Protein 3FGY (pdb70)

Structure (mmCIF, N/CA/C/O backbone):
data_3FGY
#
_entry.id   3FGY
#
_cell.length_a   45.950
_cell.length_b   66.080
_cell.length_c   91.000
_cell.angle_alpha   90.000
_cell.angle_beta   90.000
_cell.angle_gamma   90.000
#
_symmetry.space_group_name_H-M   'P 21 21 21'
#
loop_
_entity.id
_entity.type
_entity.pdbx_description
1 polymer 'uncharacterized NTF2-like protein'
2 non-polymer 'UNKNOWN LIGAND'
3 non-polymer DI(HYDROXYETHYL)ETHER
4 water water
#
loop_
_atom_site.group_PDB
_atom_site.id
_atom_site.type_symbol
_atom_site.label_atom_id
_atom_site.label_alt_id
_atom_site.label_comp_id
_atom_site.label_asym_id
_atom_site.label_entity_id
_atom_site.label_seq_id
_atom_site.pdbx_PDB_ins_code
_atom_site.Cartn_x
_atom_site.Cartn_y
_atom_site.Cartn_z
_atom_site.occupancy
_atom_site.B_iso_or_equiv
_atom_site.auth_seq_id
_atom_site.auth_comp_id
_atom_site.auth_asym_id
_atom_site.auth_atom_id
_atom_site.pdbx_PDB_model_num
ATOM 1 N N . GLY A 1 1 ? 24.107 61.746 35.606 1.00 26.89 0 GLY A N 1
ATOM 2 C CA . GLY A 1 1 ? 25.054 60.658 35.273 1.00 24.46 0 GLY A CA 1
ATOM 3 C C . GLY A 1 1 ? 26.269 60.718 36.179 1.00 23.49 0 GLY A C 1
ATOM 4 O O . GLY A 1 1 ? 26.453 61.669 36.915 1.00 23.65 0 GLY A O 1
ATOM 18 N N . SER A 1 3 ? 30.450 60.796 36.427 1.00 20.95 2 SER A N 1
ATOM 19 C CA . SER A 1 3 ? 31.589 61.193 35.607 1.00 21.16 2 SER A CA 1
ATOM 20 C C . SER A 1 3 ? 32.291 59.977 35.007 1.00 21.59 2 SER A C 1
ATOM 21 O O . SER A 1 3 ? 32.505 58.991 35.710 1.00 22.95 2 SER A O 1
ATOM 24 N N . THR A 1 4 ? 32.669 60.066 33.726 1.00 18.55 3 THR A N 1
ATOM 25 C CA . THR A 1 4 ? 33.355 58.972 32.994 1.00 19.81 3 THR A CA 1
ATOM 26 C C . THR A 1 4 ? 34.873 59.170 32.787 1.00 19.90 3 THR A C 1
ATOM 27 O O . THR A 1 4 ? 35.547 58.324 32.176 1.00 18.75 3 THR A O 1
ATOM 31 N N . GLN A 1 5 ? 35.394 60.293 33.269 1.00 21.45 4 GLN A N 1
ATOM 32 C CA . GLN A 1 5 ? 36.777 60.696 33.008 1.00 23.29 4 GLN A CA 1
ATOM 33 C C . GLN A 1 5 ? 37.735 59.611 33.470 1.00 21.79 4 GLN A C 1
ATOM 34 O O . GLN A 1 5 ? 38.695 59.264 32.768 1.00 22.16 4 GLN A O 1
ATOM 40 N N . GLU A 1 6 ? 37.431 59.070 34.646 1.00 20.75 5 GLU A N 1
ATOM 41 C CA . GLU A 1 6 ? 38.271 58.079 35.295 1.00 22.80 5 GLU A CA 1
ATOM 42 C C . GLU A 1 6 ? 38.221 56.781 34.511 1.00 20.96 5 GLU A C 1
ATOM 43 O O . GLU A 1 6 ? 39.263 56.166 34.265 1.00 20.93 5 GLU A O 1
ATOM 49 N N . ASN A 1 7 ? 37.023 56.373 34.099 1.00 18.89 6 ASN A N 1
ATOM 50 C CA . ASN A 1 7 ? 36.895 55.139 33.305 1.00 17.40 6 ASN A CA 1
ATOM 51 C C . ASN A 1 7 ? 37.625 55.221 31.975 1.00 17.60 6 ASN A C 1
ATOM 52 O O . ASN A 1 7 ? 38.263 54.257 31.548 1.00 17.46 6 ASN A O 1
ATOM 57 N N . VAL A 1 8 ? 37.545 56.379 31.324 1.00 18.78 7 VAL A N 1
ATOM 58 C CA . VAL A 1 8 ? 38.232 56.562 30.045 1.00 19.23 7 VAL A CA 1
ATOM 59 C C . VAL A 1 8 ? 39.759 56.480 30.255 1.00 19.15 7 VAL A C 1
ATOM 60 O O . VAL A 1 8 ? 40.465 55.872 29.442 1.00 20.22 7 VAL A O 1
ATOM 64 N N . GLN A 1 9 ? 40.262 57.067 31.336 1.00 16.74 8 GLN A N 1
ATOM 65 C CA . GLN A 1 9 ? 41.690 56.987 31.605 1.00 19.49 8 GLN A CA 1
ATOM 66 C C . GLN A 1 9 ? 42.137 55.543 31.872 1.00 18.62 8 GLN A C 1
ATOM 67 O O . GLN A 1 9 ? 43.194 55.138 31.408 1.00 20.12 8 GLN A O 1
ATOM 73 N N . ILE A 1 10 ? 41.323 54.776 32.594 1.00 18.99 9 ILE A N 1
ATOM 74 C CA . ILE A 1 10 ? 41.595 53.335 32.819 1.00 21.53 9 ILE A CA 1
ATOM 75 C C . ILE A 1 10 ? 41.659 52.557 31.517 1.00 23.12 9 ILE A C 1
ATOM 76 O O . ILE A 1 10 ? 42.544 51.727 31.316 1.00 23.57 9 ILE A O 1
ATOM 81 N N . VAL A 1 11 ? 40.713 52.825 30.620 1.00 21.26 10 VAL A N 1
ATOM 82 C CA . VAL A 1 11 ? 40.716 52.162 29.334 1.00 21.44 10 VAL A CA 1
ATOM 83 C C . VAL A 1 11 ? 41.957 52.581 28.538 1.00 25.66 10 VAL A C 1
ATOM 84 O O . VAL A 1 11 ? 42.632 51.739 27.953 1.00 27.80 10 VAL A O 1
ATOM 88 N N . LYS A 1 12 ? 42.277 53.874 28.540 1.00 27.65 11 LYS A N 1
ATOM 89 C CA . LYS A 1 12 ? 43.532 54.351 27.942 1.00 29.96 11 LYS A CA 1
ATOM 90 C C . LYS A 1 12 ? 44.780 53.691 28.588 1.00 31.30 11 LYS A C 1
ATOM 91 O O . LYS A 1 12 ? 45.714 53.322 27.875 1.00 36.07 11 LYS A O 1
ATOM 97 N N . ASP A 1 13 ? 44.776 53.522 29.910 1.00 31.18 12 ASP A N 1
ATOM 98 C CA . ASP A 1 13 ? 45.854 52.804 30.637 1.00 32.09 12 ASP A CA 1
ATOM 99 C C . ASP A 1 13 ? 45.928 51.321 30.238 1.00 35.95 12 ASP A C 1
ATOM 100 O O . ASP A 1 13 ? 46.998 50.705 30.302 1.00 37.09 12 ASP A O 1
ATOM 105 N N . PHE A 1 14 ? 44.778 50.760 29.849 1.00 36.93 13 PHE A N 1
ATOM 106 C CA . PHE A 1 14 ? 44.649 49.342 29.492 1.00 37.25 13 PHE A CA 1
ATOM 107 C C . PHE A 1 14 ? 45.443 49.062 28.220 1.00 39.87 13 PHE A C 1
ATOM 108 O O . PHE A 1 14 ? 46.326 48.192 28.209 1.00 39.83 13 PHE A O 1
ATOM 116 N N . PHE A 1 15 ? 45.155 49.832 27.175 1.00 41.62 14 PHE A N 1
ATOM 117 C CA . PHE A 1 15 ? 45.974 49.846 25.961 1.00 44.49 14 PHE A CA 1
ATOM 118 C C . PHE A 1 15 ? 47.402 50.386 26.180 1.00 46.01 14 PHE A C 1
ATOM 119 O O . PHE A 1 15 ? 48.325 50.032 25.443 1.00 45.49 14 PHE A O 1
ATOM 127 N N . ALA A 1 16 ? 47.582 51.260 27.167 1.00 47.81 15 ALA A N 1
ATOM 128 C CA . ALA A 1 16 ? 48.914 51.802 27.457 1.00 48.71 15 ALA A CA 1
ATOM 129 C C . ALA A 1 16 ? 49.864 50.685 27.884 1.00 49.30 15 ALA A C 1
ATOM 130 O O . ALA A 1 16 ? 50.992 50.580 27.376 1.00 49.25 15 ALA A O 1
ATOM 132 N N . ALA A 1 17 ? 49.397 49.856 28.817 1.00 49.17 16 ALA A N 1
ATOM 133 C CA . ALA A 1 17 ? 50.168 48.711 29.295 1.00 49.90 16 ALA A CA 1
ATOM 134 C C . ALA A 1 17 ? 50.279 47.652 28.200 1.00 49.91 16 ALA A C 1
ATOM 135 O O . ALA A 1 17 ? 51.252 46.885 28.144 1.00 51.25 16 ALA A O 1
ATOM 145 N N . GLY A 1 19 ? 50.473 48.165 24.659 1.00 50.79 18 GLY A N 1
ATOM 146 C CA . GLY A 1 19 ? 51.475 48.517 23.644 1.00 51.20 18 GLY A CA 1
ATOM 147 C C . GLY A 1 19 ? 52.881 48.626 24.205 1.00 51.98 18 GLY A C 1
ATOM 148 O O . GLY A 1 19 ? 53.846 48.258 23.534 1.00 52.38 18 GLY A O 1
ATOM 149 N N . ARG A 1 20 ? 52.991 49.139 25.432 1.00 52.64 19 ARG A N 1
ATOM 150 C CA . ARG A 1 20 ? 54.248 49.113 26.194 1.00 53.19 19 ARG A CA 1
ATOM 151 C C . ARG A 1 20 ? 54.665 47.672 26.548 1.00 54.00 19 ARG A C 1
ATOM 152 O O . ARG A 1 20 ? 55.855 47.391 26.765 1.00 53.98 19 ARG A O 1
ATOM 154 N N . GLY A 1 21 ? 53.684 46.770 26.604 1.00 53.98 20 GLY A N 1
ATOM 155 C CA . GLY A 1 21 ? 53.914 45.388 27.003 1.00 54.06 20 GLY A CA 1
ATOM 156 C C . GLY A 1 21 ? 54.109 45.298 28.502 1.00 54.31 20 GLY A C 1
ATOM 157 O O . GLY A 1 21 ? 54.804 44.403 28.992 1.00 55.52 20 GLY A O 1
ATOM 158 N N . ASP A 1 22 ? 53.501 46.232 29.230 1.00 53.31 21 ASP A N 1
ATOM 159 C CA . ASP A 1 22 ? 53.580 46.255 30.679 1.00 53.64 21 ASP A CA 1
ATOM 160 C C . ASP A 1 22 ? 52.635 45.198 31.266 1.00 53.72 21 ASP A C 1
ATOM 161 O O . ASP A 1 22 ? 51.519 45.513 31.703 1.00 53.02 21 ASP A O 1
ATOM 166 N N . LYS A 1 23 ? 53.104 43.948 31.270 1.00 53.13 22 LYS A N 1
ATOM 167 C CA . LYS A 1 23 ? 52.328 42.814 31.757 1.00 52.18 22 LYS A CA 1
ATOM 168 C C . LYS A 1 23 ? 51.668 43.132 33.088 1.00 52.16 22 LYS A C 1
ATOM 169 O O . LYS A 1 23 ? 50.445 43.171 33.183 1.00 52.81 22 LYS A O 1
ATOM 170 N N . LYS A 1 24 ? 52.483 43.389 34.106 1.00 52.21 23 LYS A N 1
ATOM 171 C CA . LYS A 1 24 ? 51.981 43.686 35.450 1.00 52.76 23 LYS A CA 1
ATOM 172 C C . LYS A 1 24 ? 51.066 44.912 35.511 1.00 53.04 23 LYS A C 1
ATOM 173 O O . LYS A 1 24 ? 50.156 44.970 36.342 1.00 53.25 23 LYS A O 1
ATOM 174 N N . GLY A 1 25 ? 51.323 45.887 34.637 1.00 53.29 24 GLY A N 1
ATOM 175 C CA . GLY A 1 25 ? 50.491 47.089 34.527 1.00 53.31 24 GLY A CA 1
ATOM 176 C C . GLY A 1 25 ? 49.149 46.842 33.848 1.00 52.52 24 GLY A C 1
ATOM 177 O O . GLY A 1 25 ? 48.110 47.294 34.338 1.00 51.67 24 GLY A O 1
ATOM 178 N N . LEU A 1 26 ? 49.182 46.127 32.723 1.00 51.75 25 LEU A N 1
ATOM 179 C CA . LEU A 1 26 ? 47.975 45.725 31.982 1.00 51.32 25 LEU A CA 1
ATOM 180 C C . LEU A 1 26 ? 46.987 44.911 32.823 1.00 49.78 25 LEU A C 1
ATOM 181 O O . LEU A 1 26 ? 45.769 45.091 32.712 1.00 49.39 25 LEU A O 1
ATOM 186 N N . LEU A 1 27 ? 47.518 43.997 33.630 1.00 47.50 26 LEU A N 1
ATOM 187 C CA . LEU A 1 27 ? 46.704 43.205 34.535 1.00 45.92 26 LEU A CA 1
ATOM 188 C C . LEU A 1 27 ? 46.328 44.033 35.749 1.00 43.93 26 LEU A C 1
ATOM 189 O O . LEU A 1 27 ? 45.358 43.724 36.432 1.00 44.71 26 LEU A O 1
ATOM 194 N N . ALA A 1 28 ? 47.111 45.074 36.031 1.00 41.90 27 ALA A N 1
ATOM 195 C CA . ALA A 1 28 ? 46.820 45.980 37.144 1.00 38.96 27 ALA A CA 1
ATOM 196 C C . ALA A 1 28 ? 45.530 46.764 36.906 1.00 34.62 27 ALA A C 1
ATOM 197 O O . ALA A 1 28 ? 44.899 47.210 37.863 1.00 35.65 27 ALA A O 1
ATOM 199 N N . VAL A 1 29 ? 45.142 46.925 35.640 1.00 30.43 28 VAL A N 1
ATOM 200 C CA . VAL A 1 29 ? 43.873 47.570 35.297 1.00 25.46 28 VAL A CA 1
ATOM 201 C C . VAL A 1 29 ? 42.831 46.581 34.753 1.00 23.33 28 VAL A C 1
ATOM 202 O O . VAL A 1 29 ? 41.829 46.999 34.171 1.00 24.89 28 VAL A O 1
ATOM 206 N N . SER A 1 30 ? 43.075 45.281 34.952 1.00 21.50 29 SER A N 1
ATOM 207 C CA . SER A 1 30 ? 42.231 44.188 34.446 1.00 19.54 29 SER A CA 1
ATOM 208 C C . SER A 1 30 ? 41.607 43.430 35.607 1.00 18.62 29 SER A C 1
ATOM 209 O O . SER A 1 30 ? 42.324 42.986 36.524 1.00 20.73 29 SER A O 1
ATOM 212 N N . ALA A 1 31 ? 40.280 43.284 35.587 1.00 19.35 30 ALA A N 1
ATOM 213 C CA . ALA A 1 31 ? 39.582 42.517 36.627 1.00 18.13 30 ALA A CA 1
ATOM 214 C C . ALA A 1 31 ? 40.081 41.077 36.614 1.00 18.25 30 ALA A C 1
ATOM 215 O O . ALA A 1 31 ? 40.506 40.567 35.589 1.00 16.61 30 ALA A O 1
ATOM 217 N N . GLU A 1 32 ? 40.097 40.425 37.772 1.00 20.34 31 GLU A N 1
ATOM 218 C CA . GLU A 1 32 ? 40.548 39.043 37.797 1.00 21.89 31 GLU A CA 1
ATOM 219 C C . GLU A 1 32 ? 39.626 38.133 36.967 1.00 21.24 31 GLU A C 1
ATOM 220 O O . GLU A 1 32 ? 40.070 37.154 36.388 1.00 22.92 31 GLU A O 1
ATOM 223 N N . ASP A 1 33 ? 38.355 38.496 36.876 1.00 22.12 32 ASP A N 1
ATOM 224 C CA . ASP A 1 33 ? 37.374 37.743 36.099 1.00 22.65 32 ASP A CA 1
ATOM 225 C C . ASP A 1 33 ? 37.131 38.414 34.737 1.00 21.32 32 ASP A C 1
ATOM 226 O O . ASP A 1 33 ? 36.062 38.246 34.134 1.00 19.75 32 ASP A O 1
ATOM 231 N N . ILE A 1 34 ? 38.127 39.157 34.242 1.00 19.88 33 ILE A N 1
ATOM 232 C CA . ILE A 1 34 ? 37.979 39.864 32.951 1.00 19.16 33 ILE A CA 1
ATOM 233 C C . ILE A 1 34 ? 37.549 38.883 31.855 1.00 17.07 33 ILE A C 1
ATOM 234 O O . ILE A 1 34 ? 38.039 37.777 31.783 1.00 18.11 33 ILE A O 1
ATOM 239 N N . GLU A 1 35 ? 36.590 39.297 31.038 1.00 17.96 34 GLU A N 1
ATOM 240 C CA A GLU A 1 35 ? 36.068 38.527 29.925 0.50 17.66 34 GLU A CA 1
ATOM 241 C CA B GLU A 1 35 ? 36.141 38.488 29.901 0.50 18.25 34 GLU A CA 1
ATOM 242 C C . GLU A 1 35 ? 36.299 39.339 28.655 1.00 17.87 34 GLU A C 1
ATOM 243 O O . GLU A 1 35 ? 35.910 40.499 28.632 1.00 17.49 34 GLU A O 1
ATOM 254 N N . TRP A 1 36 ? 36.923 38.750 27.634 1.00 14.48 35 TRP A N 1
ATOM 255 C CA . TRP A 1 36 ? 37.160 39.434 26.363 1.00 14.36 35 TRP A CA 1
ATOM 256 C C . TRP A 1 36 ? 36.643 38.548 25.247 1.00 14.92 35 TRP A C 1
ATOM 257 O O . TRP A 1 36 ? 37.188 37.463 24.959 1.00 15.43 35 TRP A O 1
ATOM 268 N N . ILE A 1 37 ? 35.589 39.040 24.604 1.00 14.63 36 ILE A N 1
ATOM 269 C CA . ILE A 1 37 ? 34.863 38.294 23.584 1.00 15.83 36 ILE A CA 1
ATOM 270 C C . ILE A 1 37 ? 35.249 38.779 22.195 1.00 14.24 36 ILE A C 1
ATOM 271 O O . ILE A 1 37 ? 35.153 39.980 21.896 1.00 15.62 36 ILE A O 1
ATOM 276 N N . ILE A 1 38 ? 35.664 37.852 21.341 1.00 13.27 37 ILE A N 1
ATOM 277 C CA . ILE A 1 38 ? 36.094 38.135 19.992 1.00 14.95 37 ILE A CA 1
ATOM 278 C C . ILE A 1 38 ? 35.253 37.267 19.056 1.00 14.43 37 ILE A C 1
ATOM 279 O O . ILE A 1 38 ? 35.282 36.047 19.147 1.00 16.44 37 ILE A O 1
ATOM 284 N N . PRO A 1 39 ? 34.468 37.909 18.166 1.00 14.51 38 PRO A N 1
ATOM 285 C CA . PRO A 1 39 ? 33.602 37.128 17.294 1.00 17.15 38 PRO A CA 1
ATOM 286 C C . PRO A 1 39 ? 34.322 36.580 16.062 1.00 16.12 38 PRO A C 1
ATOM 287 O O . PRO A 1 39 ? 35.505 36.902 15.814 1.00 15.25 38 PRO A O 1
ATOM 291 N N . GLY A 1 40 ? 33.587 35.778 15.290 1.00 15.58 39 GLY A N 1
ATOM 292 C CA . GLY A 1 40 ? 34.028 35.280 14.001 1.00 15.45 39 GLY A CA 1
ATOM 293 C C . GLY A 1 40 ? 34.672 33.893 14.033 1.00 16.16 39 GLY A C 1
ATOM 294 O O . GLY A 1 40 ? 34.514 33.139 14.997 1.00 16.84 39 GLY A O 1
ATOM 295 N N . GLU A 1 41 ? 35.405 33.587 12.957 1.00 15.94 40 GLU A N 1
ATOM 296 C CA . GLU A 1 41 ? 36.114 32.301 12.784 1.00 18.90 40 GLU A CA 1
ATOM 297 C C . GLU A 1 41 ? 37.498 32.605 12.270 1.00 18.48 40 GLU A C 1
ATOM 298 O O . GLU A 1 41 ? 37.719 32.827 11.061 1.00 18.69 40 GLU A O 1
ATOM 304 N N . TRP A 1 42 ? 38.418 32.719 13.225 1.00 16.54 41 TRP A N 1
ATOM 305 C CA . TRP A 1 42 ? 39.785 33.098 12.965 1.00 15.41 41 TRP A CA 1
ATOM 306 C C . TRP A 1 42 ? 40.531 32.774 14.260 1.00 17.33 41 TRP A C 1
ATOM 307 O O . TRP A 1 42 ? 39.893 32.458 15.270 1.00 16.70 41 TRP A O 1
ATOM 318 N N . PRO A 1 43 ? 41.874 32.762 14.218 1.00 17.23 42 PRO A N 1
ATOM 319 C CA . PRO A 1 43 ? 42.616 32.247 15.397 1.00 16.99 42 PRO A CA 1
ATOM 320 C C . PRO A 1 43 ? 42.331 32.899 16.754 1.00 15.27 42 PRO A C 1
ATOM 321 O O . PRO A 1 43 ? 42.501 32.226 17.788 1.00 18.20 42 PRO A O 1
ATOM 325 N N . LEU A 1 44 ? 41.917 34.167 16.781 1.00 13.81 43 LEU A N 1
ATOM 326 C CA . LEU A 1 44 ? 41.697 34.863 18.051 1.00 14.86 43 LEU A CA 1
ATOM 327 C C . LEU A 1 44 ? 40.269 34.843 18.520 1.00 16.88 43 LEU A C 1
ATOM 328 O O . LEU A 1 44 ? 39.981 35.354 19.624 1.00 16.51 43 LEU A O 1
ATOM 333 N N . ALA A 1 45 ? 39.386 34.232 17.719 1.00 17.00 44 ALA A N 1
ATOM 334 C CA . ALA A 1 45 ? 37.970 34.171 18.091 1.00 16.82 44 ALA A CA 1
ATOM 335 C C . ALA A 1 45 ? 37.746 33.350 19.349 1.00 17.70 44 ALA A C 1
ATOM 336 O O . ALA A 1 45 ? 38.415 32.336 19.583 1.00 17.71 44 ALA A O 1
ATOM 338 N N . GLY A 1 46 ? 36.789 33.797 20.156 1.00 15.74 45 GLY A N 1
ATOM 339 C CA . GLY A 1 46 ? 36.363 33.083 21.333 1.00 15.85 45 GLY A CA 1
ATOM 340 C C . GLY A 1 46 ? 36.211 34.049 22.473 1.00 15.41 45 GLY A C 1
ATOM 341 O O . GLY A 1 46 ? 36.410 35.249 22.303 1.00 14.68 45 GLY A O 1
ATOM 342 N N . THR A 1 47 ? 35.878 33.499 23.633 1.00 13.61 46 THR A N 1
ATOM 343 C CA . THR A 1 47 ? 35.840 34.252 24.876 1.00 13.98 46 THR A CA 1
ATOM 344 C C . THR A 1 47 ? 37.043 33.875 25.741 1.00 13.54 46 THR A C 1
ATOM 345 O O . THR A 1 47 ? 37.215 32.734 26.154 1.00 14.32 46 THR A O 1
ATOM 349 N N . HIS A 1 48 ? 37.868 34.877 26.003 1.00 13.70 47 HIS A N 1
ATOM 350 C CA . HIS A 1 48 ? 39.092 34.740 26.773 1.00 14.84 47 HIS A CA 1
ATOM 351 C C . HIS A 1 48 ? 38.804 35.261 28.169 1.00 17.28 47 HIS A C 1
ATOM 352 O O . HIS A 1 48 ? 38.466 36.423 28.337 1.00 14.46 47 HIS A O 1
ATOM 359 N N . ARG A 1 49 ? 38.930 34.389 29.162 1.00 16.49 48 ARG A N 1
ATOM 360 C CA . ARG A 1 49 ? 38.542 34.680 30.552 1.00 17.28 48 ARG A CA 1
ATOM 361 C C . ARG A 1 49 ? 39.720 34.617 31.502 1.00 14.74 48 ARG A C 1
ATOM 362 O O . ARG A 1 49 ? 40.401 33.596 31.578 1.00 16.49 48 ARG A O 1
ATOM 370 N N . GLY A 1 50 ? 39.925 35.684 32.275 1.00 15.87 49 GLY A N 1
ATOM 371 C CA . GLY A 1 50 ? 40.952 35.679 33.309 1.00 15.72 49 GLY A CA 1
ATOM 372 C C . GLY A 1 50 ? 42.313 36.119 32.818 1.00 16.02 49 GLY A C 1
ATOM 373 O O . GLY A 1 50 ? 42.554 36.234 31.621 1.00 16.57 49 GLY A O 1
ATOM 374 N N . HIS A 1 51 ? 43.199 36.389 33.769 1.00 17.70 50 HIS A N 1
ATOM 375 C CA . HIS A 1 51 ? 44.499 36.972 33.456 1.00 15.00 50 HIS A CA 1
ATOM 376 C C . HIS A 1 51 ? 45.397 36.093 32.599 1.00 15.23 50 HIS A C 1
ATOM 377 O O . HIS A 1 51 ? 46.060 36.583 31.691 1.00 17.09 50 HIS A O 1
ATOM 384 N N . ALA A 1 52 ? 45.429 34.792 32.870 1.00 17.42 51 ALA A N 1
ATOM 385 C CA . ALA A 1 52 ? 46.244 33.892 32.067 1.00 16.87 51 ALA A CA 1
ATOM 386 C C . ALA A 1 52 ? 45.781 33.893 30.609 1.00 14.49 51 ALA A C 1
ATOM 387 O O . ALA A 1 52 ? 46.610 33.969 29.700 1.00 14.50 51 ALA A O 1
ATOM 389 N N . ALA A 1 53 ? 44.466 33.814 30.394 1.00 15.89 52 ALA A N 1
ATOM 390 C CA . ALA A 1 53 ? 43.893 33.825 29.061 1.00 17.21 52 ALA A CA 1
ATOM 391 C C . ALA A 1 53 ? 44.202 35.139 28.363 1.00 15.34 52 ALA A C 1
ATOM 392 O O . ALA A 1 53 ? 44.460 35.150 27.160 1.00 16.45 52 ALA A O 1
ATOM 394 N N . LEU A 1 54 ? 44.162 36.245 29.108 1.00 15.23 53 LEU A N 1
ATOM 395 C CA A LEU A 1 54 ? 44.479 37.586 28.578 0.50 14.91 53 LEU A CA 1
ATOM 396 C CA B LEU A 1 54 ? 44.440 37.520 28.470 0.50 16.07 53 LEU A CA 1
ATOM 397 C C . LEU A 1 54 ? 45.900 37.593 28.040 1.00 15.64 53 LEU A C 1
ATOM 398 O O . LEU A 1 54 ? 46.169 38.047 26.936 1.00 15.16 53 LEU A O 1
ATOM 407 N N . ALA A 1 55 ? 46.818 37.069 28.853 1.00 14.18 54 ALA A N 1
ATOM 408 C CA . ALA A 1 55 ? 48.231 37.002 28.494 1.00 15.72 54 ALA A CA 1
ATOM 409 C C . ALA A 1 55 ? 48.432 36.149 27.238 1.00 15.66 54 ALA A C 1
ATOM 410 O O . ALA A 1 55 ? 49.169 36.508 26.321 1.00 16.63 54 ALA A O 1
ATOM 412 N N . ALA A 1 56 ? 47.781 34.993 27.215 1.00 15.65 55 ALA A N 1
ATOM 413 C CA . ALA A 1 56 ? 47.859 34.060 26.102 1.00 15.41 55 ALA A CA 1
ATOM 414 C C . ALA A 1 56 ? 47.334 34.682 24.808 1.00 15.86 55 ALA A C 1
ATOM 415 O O . ALA A 1 56 ? 47.871 34.457 23.719 1.00 15.45 55 ALA A O 1
ATOM 417 N N . LEU A 1 57 ? 46.247 35.443 24.927 1.00 14.65 56 LEU A N 1
ATOM 418 C CA . LEU A 1 57 ? 45.627 36.129 23.777 1.00 14.71 56 LEU A CA 1
ATOM 419 C C . LEU A 1 57 ? 46.590 37.146 23.190 1.00 14.99 56 LEU A C 1
ATOM 420 O O . LEU A 1 57 ? 46.822 37.144 21.980 1.00 16.23 56 LEU A O 1
ATOM 425 N N . LEU A 1 58 ? 47.192 37.969 24.056 1.00 15.97 57 LEU A N 1
ATOM 426 C CA . LEU A 1 58 ? 48.153 38.978 23.615 1.00 15.94 57 LEU A CA 1
ATOM 427 C C . LEU A 1 58 ? 49.392 38.316 22.950 1.00 15.69 57 LEU A C 1
ATOM 428 O O . LEU A 1 58 ? 49.888 38.787 21.899 1.00 16.99 57 LEU A O 1
ATOM 433 N N . GLN A 1 59 ? 49.827 37.181 23.497 1.00 16.16 58 GLN A N 1
ATOM 434 C CA . GLN A 1 59 ? 50.973 36.456 22.944 1.00 16.10 58 GLN A CA 1
ATOM 435 C C . GLN A 1 59 ? 50.607 35.878 21.575 1.00 16.58 58 GLN A C 1
ATOM 436 O O . GLN A 1 59 ? 51.343 36.022 20.603 1.00 16.21 58 GLN A O 1
ATOM 442 N N . LYS A 1 60 ? 49.444 35.246 21.501 1.00 16.26 59 LYS A N 1
ATOM 443 C CA . LYS A 1 60 ? 49.008 34.644 20.263 1.00 15.17 59 LYS A CA 1
ATOM 444 C C . LYS A 1 60 ? 48.797 35.705 19.160 1.00 15.83 59 LYS A C 1
ATOM 445 O O . LYS A 1 60 ? 49.165 35.482 17.994 1.00 15.98 59 LYS A O 1
ATOM 451 N N . ALA A 1 61 ? 48.231 36.848 19.527 1.00 14.79 60 ALA A N 1
ATOM 452 C CA . ALA A 1 61 ? 48.023 37.947 18.568 1.00 16.14 60 ALA A CA 1
ATOM 453 C C . ALA A 1 61 ? 49.381 38.404 17.992 1.00 16.38 60 ALA A C 1
ATOM 454 O O . ALA A 1 61 ? 49.538 38.538 16.769 1.00 18.43 60 ALA A O 1
ATOM 456 N N . SER A 1 62 ? 50.374 38.596 18.862 1.00 17.28 61 SER A N 1
ATOM 457 C CA . SER A 1 62 ? 51.730 39.012 18.452 1.00 18.43 61 SER A CA 1
ATOM 458 C C . SER A 1 62 ? 52.367 38.020 17.468 1.00 19.62 61 SER A C 1
ATOM 459 O O . SER A 1 62 ? 53.126 38.413 16.555 1.00 21.07 61 SER A O 1
ATOM 462 N N . GLU A 1 63 ? 52.049 36.741 17.664 1.00 18.41 62 GLU A N 1
ATOM 463 C CA . GLU A 1 63 ? 52.544 35.673 16.821 1.00 21.83 62 GLU A CA 1
ATOM 464 C C . GLU A 1 63 ? 51.854 35.550 15.472 1.00 18.81 62 GLU A C 1
ATOM 465 O O . GLU A 1 63 ? 52.478 35.072 14.515 1.00 19.40 62 GLU A O 1
ATOM 484 N N . VAL A 1 65 ? 49.558 38.071 13.816 1.00 18.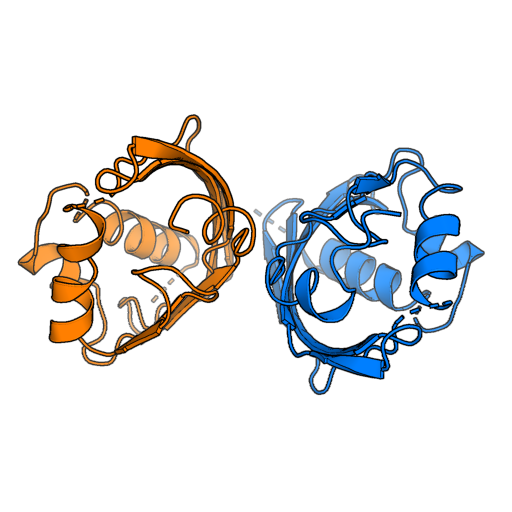09 64 VAL A N 1
ATOM 485 C CA . VAL A 1 65 ? 49.109 39.233 13.048 1.00 19.70 64 VAL A CA 1
ATOM 486 C C . VAL A 1 65 ? 49.961 40.458 13.343 1.00 19.29 64 VAL A C 1
ATOM 487 O O . VAL A 1 65 ? 50.457 40.645 14.465 1.00 20.11 64 VAL A O 1
ATOM 491 N N . GLU A 1 66 ? 50.174 41.254 12.292 1.00 19.18 65 GLU A N 1
ATOM 492 C CA . GLU A 1 66 ? 50.793 42.562 12.372 1.00 20.31 65 GLU A CA 1
ATOM 493 C C . GLU A 1 66 ? 49.639 43.541 12.263 1.00 22.33 65 GLU A C 1
ATOM 494 O O . GLU A 1 66 ? 48.838 43.440 11.329 1.00 21.46 65 GLU A O 1
ATOM 500 N N . ILE A 1 67 ? 49.503 44.434 13.239 1.00 22.85 66 ILE A N 1
ATOM 501 C CA A ILE A 1 67 ? 48.388 45.355 13.247 0.50 22.72 66 ILE A CA 1
ATOM 502 C CA B ILE A 1 67 ? 48.371 45.356 13.318 0.50 22.98 66 ILE A CA 1
ATOM 503 C C . ILE A 1 67 ? 48.875 46.784 13.480 1.00 22.78 66 ILE A C 1
ATOM 504 O O . ILE A 1 67 ? 49.788 47.039 14.291 1.00 24.33 66 ILE A O 1
ATOM 513 N N . SER A 1 68 ? 48.284 47.701 12.728 1.00 19.44 67 SER A N 1
ATOM 514 C CA A SER A 1 68 ? 48.614 49.127 12.767 0.70 20.61 67 SER A CA 1
ATOM 515 C CA B SER A 1 68 ? 48.601 49.092 12.897 0.30 19.22 67 SER A CA 1
ATOM 516 C C . SER A 1 68 ? 47.336 49.921 12.942 1.00 18.40 67 SER A C 1
ATOM 517 O O . SER A 1 68 ? 46.330 49.607 12.325 1.00 18.41 67 SER A O 1
ATOM 522 N N . TYR A 1 69 ? 47.402 50.994 13.715 1.00 19.75 68 TYR A N 1
ATOM 523 C CA . TYR A 1 69 ? 46.281 51.889 13.903 1.00 21.16 68 TYR A CA 1
ATOM 524 C C . TYR A 1 69 ? 46.732 53.248 13.361 1.00 20.12 68 TYR A C 1
ATOM 525 O O . TYR A 1 69 ? 47.556 53.914 14.007 1.00 22.14 68 TYR A O 1
ATOM 534 N N . PRO A 1 70 ? 46.309 53.609 12.132 1.00 19.23 69 PRO A N 1
ATOM 535 C CA . PRO A 1 70 ? 46.823 54.860 11.538 1.00 20.06 69 PRO A CA 1
ATOM 536 C C . PRO A 1 70 ? 46.476 56.135 12.317 1.00 20.61 69 PRO A C 1
ATOM 537 O O . PRO A 1 70 ? 47.268 57.081 12.301 1.00 19.63 69 PRO A O 1
ATOM 541 N N . GLU A 1 71 ? 45.308 56.150 12.960 1.00 19.02 70 GLU A N 1
ATOM 542 C CA A GLU A 1 71 ? 44.822 57.323 13.697 0.70 19.38 70 GLU A CA 1
ATOM 543 C CA B GLU A 1 71 ? 44.822 57.320 13.686 0.30 19.89 70 GLU A CA 1
ATOM 544 C C . GLU A 1 71 ? 44.358 56.927 15.086 1.00 19.99 70 GLU A C 1
ATOM 545 O O . GLU A 1 71 ? 44.000 55.763 15.334 1.00 19.48 70 GLU A O 1
ATOM 556 N N . PRO A 1 72 ? 44.357 57.880 16.010 1.00 19.69 71 PRO A N 1
ATOM 557 C CA . PRO A 1 72 ? 43.918 57.515 17.358 1.00 18.72 71 PRO A CA 1
ATOM 558 C C . PRO A 1 72 ? 42.423 57.176 17.428 1.00 18.74 71 PRO A C 1
ATOM 559 O O . PRO A 1 72 ? 41.625 57.689 16.651 1.00 18.55 71 PRO A O 1
ATOM 563 N N . PRO A 1 73 ? 42.060 56.285 18.335 1.00 18.65 72 PRO A N 1
ATOM 564 C CA . PRO A 1 73 ? 40.642 55.932 18.433 1.00 18.86 72 PRO A CA 1
ATOM 565 C C . PRO A 1 73 ? 39.828 57.023 19.101 1.00 17.08 72 PRO A C 1
ATOM 566 O O . PRO A 1 73 ? 40.387 57.977 19.692 1.00 19.01 72 PRO A O 1
ATOM 570 N N . GLU A 1 74 ? 38.511 56.845 19.000 1.00 14.32 73 GLU A N 1
ATOM 571 C CA . GLU A 1 74 ? 37.509 57.672 19.641 1.00 16.08 73 GLU A CA 1
ATOM 572 C C . GLU A 1 74 ? 36.970 56.946 20.838 1.00 14.42 73 GLU A C 1
ATOM 573 O O . GLU A 1 74 ? 36.762 55.714 20.806 1.00 15.24 73 GLU A O 1
ATOM 579 N N . PHE A 1 75 ? 36.775 57.685 21.926 1.00 14.14 74 PHE A N 1
ATOM 580 C CA . PHE A 1 75 ? 36.187 57.129 23.145 1.00 13.67 74 PHE A CA 1
ATOM 581 C C . PHE A 1 75 ? 34.811 57.752 23.343 1.00 15.71 74 PHE A C 1
ATOM 582 O O . PHE A 1 75 ? 34.688 58.991 23.371 1.00 21.43 74 PHE A O 1
ATOM 590 N N . VAL A 1 76 ? 33.801 56.903 23.484 1.00 16.55 75 VAL A N 1
ATOM 591 C CA . VAL A 1 76 ? 32.454 57.329 23.799 1.00 15.78 75 VAL A CA 1
ATOM 592 C C . VAL A 1 76 ? 32.061 56.629 25.094 1.00 16.55 75 VAL A C 1
ATOM 593 O O . VAL A 1 76 ? 31.965 55.398 25.112 1.00 16.57 75 VAL A O 1
ATOM 597 N N . ALA A 1 77 ? 31.838 57.421 26.149 1.00 17.05 76 ALA A N 1
ATOM 598 C CA . ALA A 1 77 ? 31.708 56.924 27.512 1.00 14.46 76 ALA A CA 1
ATOM 599 C C . ALA A 1 77 ? 30.397 57.415 28.149 1.00 15.30 76 ALA A C 1
ATOM 600 O O . ALA A 1 77 ? 30.056 58.597 28.072 1.00 17.72 76 ALA A O 1
ATOM 602 N N . GLN A 1 78 ? 29.691 56.500 28.799 1.00 15.43 77 GLN A N 1
ATOM 603 C CA . GLN A 1 78 ? 28.496 56.824 29.557 1.00 15.82 77 GLN A CA 1
ATOM 604 C C . GLN A 1 78 ? 28.329 55.740 30.618 1.00 15.56 77 GLN A C 1
ATOM 605 O O . GLN A 1 78 ? 28.518 54.541 30.340 1.00 16.51 77 GLN A O 1
ATOM 611 N N . GLY A 1 79 ? 28.059 56.161 31.846 1.00 16.64 78 GLY A N 1
ATOM 612 C CA . GLY A 1 79 ? 27.877 55.220 32.923 1.00 16.60 78 GLY A CA 1
ATOM 613 C C . GLY A 1 79 ? 29.151 54.426 33.137 1.00 16.47 78 GLY A C 1
ATOM 614 O O . GLY A 1 79 ? 30.232 55.000 33.220 1.00 18.12 78 GLY A O 1
ATOM 615 N N . GLU A 1 80 ? 29.013 53.106 33.185 1.00 17.16 79 GLU A N 1
ATOM 616 C CA A GLU A 1 80 ? 30.156 52.218 33.394 0.50 19.31 79 GLU A CA 1
ATOM 617 C CA B GLU A 1 80 ? 30.139 52.198 33.387 0.50 17.99 79 GLU A CA 1
ATOM 618 C C . GLU A 1 80 ? 30.750 51.749 32.064 1.00 18.22 79 GLU A C 1
ATOM 619 O O . GLU A 1 80 ? 31.631 50.897 32.038 1.00 18.95 79 GLU A O 1
ATOM 630 N N . ARG A 1 81 ? 30.272 52.309 30.961 1.00 17.81 80 ARG A N 1
ATOM 631 C CA . ARG A 1 81 ? 30.645 51.849 29.634 1.00 16.40 80 ARG A CA 1
ATOM 632 C C . ARG A 1 81 ? 31.586 52.813 28.920 1.00 15.42 80 ARG A C 1
ATOM 633 O O . ARG A 1 81 ? 31.418 54.020 29.031 1.00 13.88 80 ARG A O 1
ATOM 641 N N . VAL A 1 82 ? 32.580 52.258 28.228 1.00 14.90 81 VAL A N 1
ATOM 642 C CA . VAL A 1 82 ? 33.456 52.997 27.341 1.00 14.64 81 VAL A CA 1
ATOM 643 C C . VAL A 1 82 ? 33.486 52.208 26.037 1.00 14.14 81 VAL A C 1
ATOM 644 O O . VAL A 1 82 ? 33.878 51.050 26.017 1.00 15.46 81 VAL A O 1
ATOM 648 N N . LEU A 1 83 ? 32.976 52.810 24.971 1.00 15.82 82 LEU A N 1
ATOM 649 C CA . LEU A 1 83 ? 33.072 52.212 23.662 1.00 16.12 82 LEU A CA 1
ATOM 650 C C . LEU A 1 83 ? 34.194 52.906 22.920 1.00 14.22 82 LEU A C 1
ATOM 651 O O . LEU A 1 83 ? 34.246 54.144 22.846 1.00 16.37 82 LEU A O 1
ATOM 656 N N . VAL A 1 84 ? 35.123 52.109 22.407 1.00 14.88 83 VAL A N 1
ATOM 657 C CA . VAL A 1 84 ? 36.287 52.590 21.697 1.00 14.62 83 VAL A CA 1
ATOM 658 C C . VAL A 1 84 ? 36.073 52.301 20.210 1.00 15.08 83 VAL A C 1
ATOM 659 O O . VAL A 1 84 ? 35.874 51.140 19.829 1.00 14.44 83 VAL A O 1
ATOM 663 N N . VAL A 1 85 ? 36.111 53.347 19.388 1.00 15.17 84 VAL A N 1
ATOM 664 C CA . VAL A 1 85 ? 35.802 53.272 17.971 1.00 13.24 84 VAL A CA 1
ATOM 665 C C . VAL A 1 85 ? 37.072 53.546 17.178 1.00 13.32 84 VAL A C 1
ATOM 666 O O . VAL A 1 85 ? 37.701 54.574 17.361 1.00 14.87 84 VAL A O 1
ATOM 670 N N . GLY A 1 86 ? 37.467 52.603 16.329 1.00 14.61 85 GLY A N 1
ATOM 671 C CA . GLY A 1 86 ? 38.727 52.778 15.627 1.00 18.24 85 GLY A CA 1
ATOM 672 C C . GLY A 1 86 ? 38.827 52.047 14.315 1.00 18.17 85 GLY A C 1
ATOM 673 O O . GLY A 1 86 ? 37.855 51.477 13.825 1.00 15.09 85 GLY A O 1
ATOM 674 N N . PHE A 1 87 ? 40.028 52.087 13.764 1.00 17.84 86 PHE A N 1
ATOM 675 C CA . PHE A 1 87 ? 40.299 51.531 12.440 1.00 18.10 86 PHE A CA 1
ATOM 676 C C . PHE A 1 87 ? 41.716 50.986 12.466 1.00 18.96 86 PHE A C 1
ATOM 677 O O . PHE A 1 87 ? 42.620 51.602 13.037 1.00 19.23 86 PHE A O 1
ATOM 685 N N . ALA A 1 88 ? 41.888 49.799 11.903 1.00 16.43 87 ALA A N 1
ATOM 686 C CA . ALA A 1 88 ? 43.181 49.138 11.824 1.00 16.99 87 ALA A CA 1
ATOM 687 C C . ALA A 1 88 ? 43.462 48.673 10.426 1.00 15.43 87 ALA A C 1
ATOM 688 O O . ALA A 1 88 ? 42.535 48.359 9.668 1.00 17.43 87 ALA A O 1
ATOM 690 N N . THR A 1 89 ? 44.748 48.603 10.110 1.00 15.91 88 THR A N 1
ATOM 691 C CA . THR A 1 89 ? 45.214 47.873 8.954 1.00 15.54 88 THR A CA 1
ATOM 692 C C . THR A 1 89 ? 46.133 46.758 9.459 1.00 15.69 88 THR A C 1
ATOM 693 O O . THR A 1 89 ? 46.771 46.876 10.516 1.00 15.57 88 THR A O 1
ATOM 697 N N . GLY A 1 90 ? 46.172 45.638 8.762 1.00 13.78 89 GLY A N 1
ATOM 698 C CA . GLY A 1 90 ? 46.987 44.546 9.215 1.00 16.53 89 GLY A CA 1
ATOM 699 C C . GLY A 1 90 ? 47.430 43.564 8.161 1.00 17.38 89 GLY A C 1
ATOM 700 O O . GLY A 1 90 ? 47.026 43.637 7.002 1.00 15.57 89 GLY A O 1
ATOM 701 N N . ARG A 1 91 ? 48.266 42.635 8.596 1.00 16.35 90 ARG A N 1
ATOM 702 C CA . ARG A 1 91 ? 48.726 41.546 7.776 1.00 15.94 90 ARG A CA 1
ATOM 703 C C . ARG A 1 91 ? 48.832 40.285 8.613 1.00 18.04 90 ARG A C 1
ATOM 704 O O . ARG A 1 91 ? 49.330 40.306 9.738 1.00 18.72 90 ARG A O 1
ATOM 712 N N . VAL A 1 92 ? 48.302 39.204 8.070 1.00 14.81 91 VAL A N 1
ATOM 713 C CA . VAL A 1 92 ? 48.326 37.908 8.727 1.00 14.65 91 VAL A CA 1
ATOM 714 C C . VAL A 1 92 ? 49.633 37.225 8.392 1.00 15.46 91 VAL A C 1
ATOM 715 O O . VAL A 1 92 ? 49.973 37.044 7.220 1.00 15.46 91 VAL A O 1
ATOM 719 N N . LYS A 1 93 ? 50.408 36.874 9.408 1.00 15.72 92 LYS A N 1
ATOM 720 C CA . LYS A 1 93 ? 51.760 36.380 9.167 1.00 17.42 92 LYS A CA 1
ATOM 721 C C . LYS A 1 93 ? 51.797 35.060 8.383 1.00 16.74 92 LYS A C 1
ATOM 722 O O . LYS A 1 93 ? 52.648 34.893 7.503 1.00 18.48 92 LYS A O 1
ATOM 728 N N . SER A 1 94 ? 50.883 34.128 8.674 1.00 16.57 93 SER A N 1
ATOM 729 C CA . SER A 1 94 ? 50.947 32.773 8.100 1.00 18.39 93 SER A CA 1
ATOM 730 C C . SER A 1 94 ? 50.498 32.742 6.653 1.00 18.02 93 SER A C 1
ATOM 731 O O . SER A 1 94 ? 51.019 31.976 5.844 1.00 21.10 93 SER A O 1
ATOM 734 N N . THR A 1 95 ? 49.546 33.602 6.313 1.00 15.26 94 THR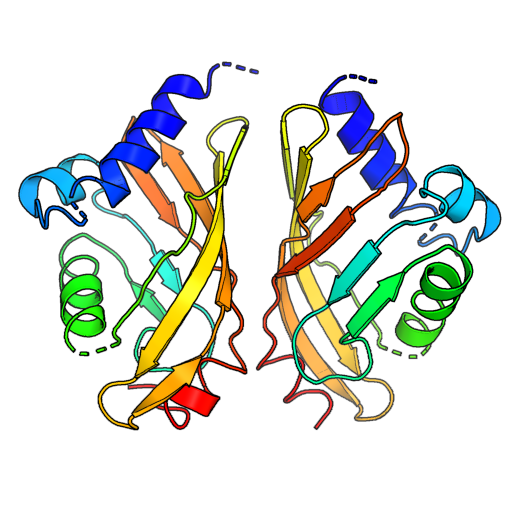 A N 1
ATOM 735 C CA . THR A 1 95 ? 49.026 33.634 4.957 1.00 14.35 94 THR A CA 1
ATOM 736 C C . THR A 1 95 ? 49.583 34.790 4.119 1.00 12.94 94 THR A C 1
ATOM 737 O O . THR A 1 95 ? 49.383 34.798 2.909 1.00 15.66 94 THR A O 1
ATOM 741 N N . ASN A 1 96 ? 50.189 35.793 4.777 1.00 13.72 95 ASN A N 1
ATOM 742 C CA . ASN A 1 96 ? 50.675 37.038 4.149 1.00 13.82 95 ASN A CA 1
ATOM 743 C C . ASN A 1 96 ? 49.530 37.907 3.585 1.00 15.16 95 ASN A C 1
ATOM 744 O O . ASN A 1 96 ? 49.774 38.869 2.846 1.00 19.60 95 ASN A O 1
ATOM 749 N N . ARG A 1 97 ? 48.297 37.617 3.978 1.00 13.25 96 ARG A N 1
ATOM 750 C CA . ARG A 1 97 ? 47.141 38.370 3.464 1.00 13.89 96 ARG A CA 1
ATOM 751 C C . ARG A 1 97 ? 46.888 39.615 4.281 1.00 13.94 96 ARG A C 1
ATOM 752 O O . ARG A 1 97 ? 47.027 39.600 5.483 1.00 14.43 96 ARG A O 1
ATOM 760 N N . THR A 1 98 ? 46.534 40.698 3.619 1.00 12.83 97 THR A N 1
ATOM 761 C CA . THR A 1 98 ? 46.339 41.989 4.271 1.00 12.73 97 THR A CA 1
ATOM 762 C C . THR A 1 98 ? 44.830 42.247 4.544 1.00 14.02 97 THR A C 1
ATOM 763 O O . THR A 1 98 ? 43.965 41.636 3.917 1.00 13.97 97 THR A O 1
ATOM 767 N N . PHE A 1 99 ? 44.516 43.152 5.467 1.00 13.10 98 PHE A N 1
ATOM 768 C CA . PHE A 1 99 ? 43.148 43.543 5.708 1.00 14.82 98 PHE A CA 1
ATOM 769 C C . PHE A 1 99 ? 43.090 44.928 6.305 1.00 13.41 98 PHE A C 1
ATOM 770 O O . PHE A 1 99 ? 44.093 45.464 6.780 1.00 13.59 98 PHE A O 1
ATOM 778 N N . GLU A 1 100 ? 41.878 45.483 6.250 1.00 16.37 99 GLU A N 1
ATOM 779 C CA A GLU A 1 100 ? 41.572 46.693 6.994 0.50 18.49 99 GLU A CA 1
ATOM 780 C CA B GLU A 1 100 ? 41.538 46.699 6.981 0.50 19.61 99 GLU A CA 1
ATOM 781 C C . GLU A 1 100 ? 40.312 46.353 7.829 1.00 20.87 99 GLU A C 1
ATOM 782 O O . GLU A 1 100 ? 39.546 45.429 7.491 1.00 24.99 99 GLU A O 1
ATOM 793 N N . ASP A 1 101 ? 40.136 47.012 8.962 1.00 17.36 100 ASP A N 1
ATOM 794 C CA . ASP A 1 101 ? 39.070 46.626 9.907 1.00 20.26 100 ASP A CA 1
ATOM 795 C C . ASP A 1 101 ? 38.603 47.902 10.575 1.00 20.12 100 ASP A C 1
ATOM 796 O O . ASP A 1 101 ? 39.411 48.577 11.200 1.00 20.96 100 ASP A O 1
ATOM 801 N N . ASP A 1 102 ? 37.335 48.249 10.367 1.00 19.36 101 ASP A N 1
ATOM 802 C CA . ASP A 1 102 ? 36.629 49.231 11.215 1.00 17.12 101 ASP A CA 1
ATOM 803 C C . ASP A 1 102 ? 36.052 48.468 12.392 1.00 16.23 101 ASP A C 1
ATOM 804 O O . ASP A 1 102 ? 35.325 47.478 12.222 1.00 18.69 101 ASP A O 1
ATOM 809 N N . TRP A 1 103 ? 36.407 48.890 13.600 1.00 14.83 102 TRP A N 1
ATOM 810 C CA . TRP A 1 103 ? 36.061 48.152 14.789 1.00 15.94 102 TRP A CA 1
ATOM 811 C C . TRP A 1 103 ? 35.498 49.002 15.935 1.00 15.01 102 TRP A C 1
ATOM 812 O O . TRP A 1 103 ? 35.775 50.204 16.049 1.00 15.49 102 TRP A O 1
ATOM 823 N N . VAL A 1 104 ? 34.741 48.338 16.805 1.00 15.15 103 VAL A N 1
ATOM 824 C CA . VAL A 1 104 ? 34.368 48.890 18.098 1.00 15.17 103 VAL A CA 1
ATOM 825 C C . VAL A 1 104 ? 34.727 47.888 19.195 1.00 14.78 103 VAL A C 1
ATOM 826 O O . VAL A 1 104 ? 34.446 46.695 19.094 1.00 14.97 103 VAL A O 1
ATOM 830 N N . PHE A 1 105 ? 35.341 48.398 20.271 1.00 15.17 104 PHE A N 1
ATOM 831 C CA . PHE A 1 105 ? 35.535 47.615 21.491 1.00 17.69 104 PHE A CA 1
ATOM 832 C C . PHE A 1 105 ? 34.577 48.195 22.522 1.00 18.07 104 PHE A C 1
ATOM 833 O O . PHE A 1 105 ? 34.659 49.372 22.853 1.00 19.78 104 PHE A O 1
ATOM 841 N N . ALA A 1 106 ? 33.639 47.394 22.979 1.00 15.85 105 ALA A N 1
ATOM 842 C CA . ALA A 1 106 ? 32.642 47.821 23.967 1.00 16.76 105 ALA A CA 1
ATOM 843 C C . ALA A 1 106 ? 33.126 47.295 25.300 1.00 18.28 105 ALA A C 1
ATOM 844 O O . ALA A 1 106 ? 33.228 46.074 25.514 1.00 15.24 105 ALA A O 1
ATOM 846 N N . ILE A 1 107 ? 33.453 48.234 26.170 1.00 16.59 106 ILE A N 1
ATOM 847 C CA . ILE A 1 107 ? 34.123 47.936 27.431 1.00 15.57 106 ILE A CA 1
ATOM 848 C C . ILE A 1 107 ? 33.244 48.350 28.611 1.00 16.21 106 ILE A C 1
ATOM 849 O O . ILE A 1 107 ? 32.581 49.391 28.570 1.00 15.38 106 ILE A O 1
ATOM 854 N N . THR A 1 108 ? 33.251 47.517 29.651 1.00 17.37 107 THR A N 1
ATOM 855 C CA . THR A 1 108 ? 32.628 47.823 30.936 1.00 16.74 107 THR A CA 1
ATOM 856 C C . THR A 1 108 ? 33.741 47.917 31.973 1.00 17.41 107 THR A C 1
ATOM 857 O O . THR A 1 108 ? 34.611 47.036 32.039 1.00 16.75 107 THR A O 1
ATOM 861 N N . VAL A 1 109 ? 33.733 49.017 32.730 1.00 17.68 108 VAL A N 1
ATOM 862 C CA . VAL A 1 109 ? 34.695 49.252 33.793 1.00 19.33 108 VAL A CA 1
ATOM 863 C C . VAL A 1 109 ? 33.925 49.281 35.100 1.00 21.57 108 VAL A C 1
ATOM 864 O O . VAL A 1 109 ? 32.907 49.978 35.205 1.00 22.13 108 VAL A O 1
ATOM 868 N N . ARG A 1 110 ? 34.411 48.512 36.075 1.00 21.73 109 ARG A N 1
ATOM 869 C CA . ARG A 1 110 ? 33.856 48.489 37.432 1.00 25.48 109 ARG A CA 1
ATOM 870 C C . ARG A 1 110 ? 34.994 48.431 38.443 1.00 24.60 109 ARG A C 1
ATOM 871 O O . ARG A 1 110 ? 35.987 47.734 38.226 1.00 23.21 109 ARG A O 1
ATOM 879 N N . LYS A 1 111 ? 34.852 49.169 39.546 1.00 28.51 110 LYS A N 1
ATOM 880 C CA . LYS A 1 111 ? 35.878 49.181 40.594 1.0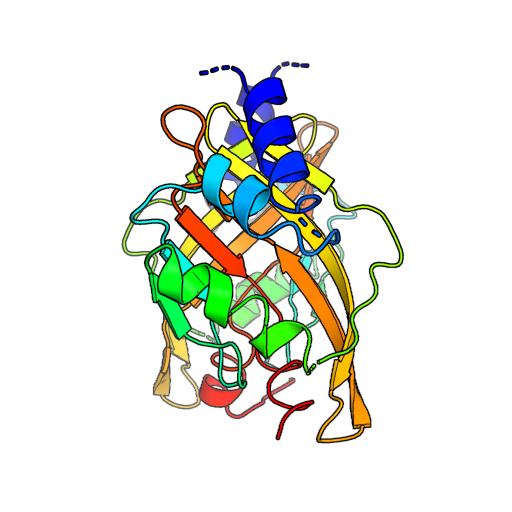0 29.05 110 LYS A CA 1
ATOM 881 C C . LYS A 1 111 ? 37.249 49.505 39.993 1.00 27.25 110 LYS A C 1
ATOM 882 O O . LYS A 1 111 ? 38.267 48.910 40.368 1.00 25.87 110 LYS A O 1
ATOM 886 N N . SER A 1 112 ? 37.256 50.406 39.012 1.00 26.51 111 SER A N 1
ATOM 887 C CA . SER A 1 112 ? 38.489 50.918 38.418 1.00 24.77 111 SER A CA 1
ATOM 888 C C . SER A 1 112 ? 39.276 49.871 37.615 1.00 22.87 111 SER A C 1
ATOM 889 O O . SER A 1 112 ? 40.460 50.076 37.305 1.00 20.00 111 SER A O 1
ATOM 892 N N . LYS A 1 113 ? 38.593 48.786 37.237 1.00 20.04 112 LYS A N 1
ATOM 893 C CA . LYS A 1 113 ? 39.189 47.708 36.470 1.00 20.07 112 LYS A CA 1
ATOM 894 C C . LYS A 1 113 ? 38.328 47.428 35.232 1.00 18.54 112 LYS A C 1
ATOM 895 O O . LYS A 1 113 ? 37.094 47.442 35.304 1.00 18.38 112 LYS A O 1
ATOM 901 N N . VAL A 1 114 ? 38.980 47.142 34.115 1.00 17.85 113 VAL A N 1
ATOM 902 C CA . VAL A 1 114 ? 38.279 46.628 32.954 1.00 18.07 113 VAL A CA 1
ATOM 903 C C . VAL A 1 114 ? 37.740 45.233 33.258 1.00 19.09 113 VAL A C 1
ATOM 904 O O . VAL A 1 114 ? 38.503 44.336 33.641 1.00 22.64 113 VAL A O 1
ATOM 908 N N . THR A 1 115 ? 36.424 45.066 33.132 1.00 17.60 114 THR A N 1
ATOM 909 C CA . THR A 1 115 ? 35.766 43.812 33.490 1.00 17.85 114 THR A CA 1
ATOM 910 C C . THR A 1 115 ? 35.213 43.014 32.314 1.00 19.14 114 THR A C 1
ATOM 911 O O . THR A 1 115 ? 35.195 41.786 32.372 1.00 18.99 114 THR A O 1
ATOM 915 N N . SER A 1 116 ? 34.742 43.690 31.265 1.00 18.21 115 SER A N 1
ATOM 916 C CA . SER A 1 116 ? 34.200 43.003 30.085 1.00 19.12 115 SER A CA 1
ATOM 917 C C . SER A 1 116 ? 34.580 43.785 28.857 1.00 17.14 115 SER A C 1
ATOM 918 O O . SER A 1 116 ? 34.522 45.027 28.863 1.00 18.90 115 SER A O 1
ATOM 921 N N . ILE A 1 117 ? 34.978 43.057 27.826 1.00 16.05 116 ILE A N 1
ATOM 922 C CA . ILE A 1 117 ? 35.268 43.618 26.522 1.00 16.76 116 ILE A CA 1
ATOM 923 C C . ILE A 1 117 ? 34.540 42.745 25.512 1.00 17.87 116 ILE A C 1
ATOM 924 O O . ILE A 1 117 ? 34.598 41.526 25.591 1.00 18.13 116 ILE A O 1
ATOM 929 N N . ARG A 1 118 ? 33.863 43.370 24.559 1.00 15.61 117 ARG A N 1
ATOM 930 C CA A ARG A 1 118 ? 33.348 42.661 23.405 0.50 16.25 117 ARG A CA 1
ATOM 931 C CA B ARG A 1 118 ? 33.378 42.645 23.388 0.50 16.62 117 ARG A CA 1
ATOM 932 C C . ARG A 1 118 ? 33.778 43.436 22.159 1.00 16.31 117 ARG A C 1
ATOM 933 O O . ARG A 1 118 ? 33.525 44.628 22.085 1.00 15.04 117 ARG A O 1
ATOM 948 N N . GLU A 1 119 ? 34.420 42.757 21.205 1.00 14.71 118 GLU A N 1
ATOM 949 C CA . GLU A 1 119 ? 34.773 43.358 19.940 1.00 14.96 118 GLU A CA 1
ATOM 950 C C . GLU A 1 119 ? 33.674 43.177 18.877 1.00 14.04 118 GLU A C 1
ATOM 951 O O . GLU A 1 119 ? 33.052 42.114 18.763 1.00 14.38 118 GLU A O 1
ATOM 957 N N . TYR A 1 120 ? 33.538 44.219 18.063 1.00 14.66 119 TYR A N 1
ATOM 958 C CA . TYR A 1 120 ? 32.688 44.228 16.892 1.00 15.19 119 TYR A CA 1
ATOM 959 C C . TYR A 1 120 ? 33.636 44.576 15.729 1.00 14.11 119 TYR A C 1
ATOM 960 O O . TYR A 1 120 ? 34.168 45.669 15.671 1.00 13.95 119 TYR A O 1
ATOM 969 N N . ILE A 1 121 ? 33.833 43.608 14.833 1.00 14.92 120 ILE A N 1
ATOM 970 C CA . ILE A 1 121 ? 34.863 43.658 13.816 1.00 14.82 120 ILE A CA 1
ATOM 971 C C . ILE A 1 121 ? 34.333 43.103 12.488 1.00 15.06 120 ILE A C 1
ATOM 972 O O . ILE A 1 121 ? 33.228 42.562 12.416 1.00 14.36 120 ILE A O 1
ATOM 977 N N . ASP A 1 122 ? 35.119 43.259 11.426 1.00 14.36 121 ASP A N 1
ATOM 978 C CA . ASP A 1 122 ? 34.782 42.685 10.121 1.00 14.26 121 ASP A CA 1
ATOM 979 C C . ASP A 1 122 ? 35.174 41.214 10.106 1.00 12.55 121 ASP A C 1
ATOM 980 O O . ASP A 1 122 ? 36.246 40.832 9.642 1.00 14.80 121 ASP A O 1
ATOM 985 N N . THR A 1 123 ? 34.279 40.386 10.655 1.00 13.01 122 THR A N 1
ATOM 986 C CA . THR A 1 123 ? 34.580 38.956 10.800 1.00 12.80 122 THR A CA 1
ATOM 987 C C . THR A 1 123 ? 34.792 38.236 9.446 1.00 13.15 122 THR A C 1
ATOM 988 O O . THR A 1 123 ? 35.586 37.303 9.337 1.00 14.83 122 THR A O 1
ATOM 992 N N . LEU A 1 124 ? 34.046 38.622 8.421 1.00 14.27 123 LEU A N 1
ATOM 993 C CA . LEU A 1 124 ? 34.265 38.058 7.076 1.00 15.51 123 LEU A CA 1
ATOM 994 C C . LEU A 1 124 ? 35.681 38.345 6.587 1.00 14.30 123 LEU A C 1
ATOM 995 O O . LEU A 1 124 ? 36.371 37.475 6.110 1.00 13.65 123 LEU A O 1
ATOM 1000 N N . ALA A 1 125 ? 36.132 39.583 6.735 1.00 13.61 124 ALA A N 1
ATOM 1001 C CA . ALA A 1 125 ? 37.476 39.956 6.294 1.00 12.73 124 ALA A CA 1
ATOM 1002 C C . ALA A 1 125 ? 38.548 39.146 7.044 1.00 14.85 124 ALA A C 1
ATOM 1003 O O . ALA A 1 125 ? 39.518 38.661 6.450 1.00 16.55 124 ALA A O 1
ATOM 1005 N N . LEU A 1 126 ? 38.392 39.020 8.353 1.00 16.16 125 LEU A N 1
ATOM 1006 C CA A LEU A 1 126 ? 39.406 38.347 9.151 0.50 16.18 125 LEU A CA 1
ATOM 1007 C CA B LEU A 1 126 ? 39.386 38.341 9.184 0.50 17.07 125 LEU A CA 1
ATOM 1008 C C . LEU A 1 126 ? 39.404 36.839 8.900 1.00 16.58 125 LEU A C 1
ATOM 1009 O O . LEU A 1 126 ? 40.479 36.212 8.906 1.00 16.68 125 LEU A O 1
ATOM 1018 N N . ALA A 1 127 ? 38.230 36.261 8.643 1.00 14.97 126 ALA A N 1
ATOM 1019 C CA . ALA A 1 127 ? 38.153 34.842 8.257 1.00 14.69 126 ALA A CA 1
ATOM 1020 C C . ALA A 1 127 ? 38.894 34.636 6.932 1.00 15.50 126 ALA A C 1
ATOM 1021 O O . ALA A 1 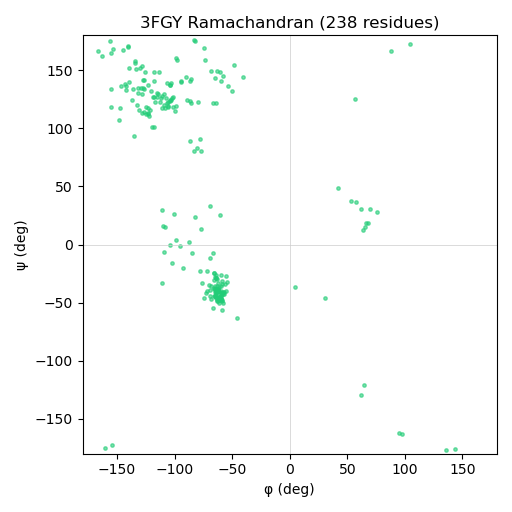127 ? 39.714 33.722 6.805 1.00 15.50 126 ALA A O 1
ATOM 1023 N N . ARG A 1 128 ? 38.623 35.481 5.940 1.00 13.94 127 ARG A N 1
ATOM 1024 C CA . ARG A 1 128 ? 39.282 35.370 4.652 1.00 15.47 127 ARG A CA 1
ATOM 1025 C C . ARG A 1 128 ? 40.789 35.492 4.800 1.00 15.74 127 ARG A C 1
ATOM 1026 O O . ARG A 1 128 ? 41.542 34.708 4.241 1.00 14.66 127 ARG A O 1
ATOM 1034 N N . ALA A 1 129 ? 41.229 36.498 5.540 1.00 14.75 128 ALA A N 1
ATOM 1035 C CA . ALA A 1 129 ? 42.670 36.816 5.658 1.00 13.11 128 ALA A CA 1
ATOM 1036 C C . ALA A 1 129 ? 43.423 35.702 6.373 1.00 16.35 128 ALA A C 1
ATOM 1037 O O . ALA A 1 129 ? 44.605 35.492 6.109 1.00 16.51 128 ALA A O 1
ATOM 1039 N N . THR A 1 130 ? 42.739 35.000 7.281 1.00 15.20 129 THR A N 1
ATOM 1040 C CA . THR A 1 130 ? 43.374 33.932 8.071 1.00 17.32 129 THR A CA 1
ATOM 1041 C C . THR A 1 130 ? 43.081 32.556 7.492 1.00 18.34 129 THR A C 1
ATOM 1042 O O . THR A 1 130 ? 43.474 31.535 8.084 1.00 19.49 129 THR A O 1
ATOM 1046 N N . ASN A 1 131 ? 42.395 32.509 6.351 1.00 19.15 130 ASN A N 1
ATOM 1047 C CA . ASN A 1 131 ? 42.021 31.261 5.704 1.00 23.93 130 ASN A CA 1
ATOM 1048 C C . ASN A 1 131 ? 41.096 30.419 6.604 1.00 25.06 130 ASN A C 1
ATOM 1049 O O . ASN A 1 131 ? 41.109 29.181 6.542 1.00 29.51 130 ASN A O 1
ATOM 1054 N N . PHE A 1 132 ? 40.309 31.121 7.427 1.00 25.74 131 PHE A N 1
ATOM 1055 C CA . PHE A 1 132 ? 39.234 30.583 8.295 1.00 29.11 131 PHE A CA 1
ATOM 1056 C C . PHE A 1 132 ? 39.755 29.752 9.472 1.00 32.55 131 PHE A C 1
ATOM 1057 O O . PHE A 1 132 ? 39.062 28.846 9.980 1.00 36.62 131 PHE A O 1
ATOM 1065 N N . ASN A 1 133 ? 40.947 30.106 9.936 1.00 32.14 132 ASN A N 1
ATOM 1066 C CA . ASN A 1 133 ? 41.669 29.319 10.922 1.00 36.48 132 ASN A CA 1
ATOM 1067 C C . ASN A 1 133 ? 41.067 29.584 12.282 1.00 39.82 132 ASN A C 1
ATOM 1068 O O . ASN A 1 133 ? 41.470 30.499 12.969 1.00 40.70 132 ASN A O 1
ATOM 1073 N N . ALA A 1 134 ? 40.088 28.777 12.662 1.00 44.92 133 ALA A N 1
ATOM 1074 C CA . ALA A 1 134 ? 39.490 28.881 13.985 1.00 49.82 133 ALA A CA 1
ATOM 1075 C C . ALA A 1 134 ? 40.461 28.511 15.134 1.00 51.90 133 ALA A C 1
ATOM 1076 O O . ALA A 1 134 ? 40.122 28.702 16.306 1.00 53.47 133 ALA A O 1
ATOM 1078 N N . THR A 1 135 ? 41.652 28.001 14.799 1.00 53.37 134 THR A N 1
ATOM 1079 C CA . THR A 1 135 ? 42.678 27.622 15.788 1.00 54.36 134 THR A CA 1
ATOM 1080 C C . THR A 1 135 ? 43.715 28.727 16.037 1.00 55.41 134 THR A C 1
ATOM 1081 O O . THR A 1 135 ? 44.663 28.967 15.272 1.00 56.47 134 THR A O 1
ATOM 1086 N N . GLY B 1 1 ? 20.878 70.166 18.516 1.00 18.33 0 GLY B N 1
ATOM 1087 C CA . GLY B 1 1 ? 21.128 70.447 19.961 1.00 17.63 0 GLY B CA 1
ATOM 1088 C C . GLY B 1 1 ? 22.242 69.558 20.479 1.00 16.10 0 GLY B C 1
ATOM 1089 O O . GLY B 1 1 ? 22.542 68.475 19.930 1.00 15.85 0 GLY B O 1
ATOM 1098 N N . SER B 1 3 ? 22.390 68.282 23.646 1.00 13.40 2 SER B N 1
ATOM 1099 C CA . SER B 1 3 ? 21.949 67.337 24.686 1.00 12.78 2 SER B CA 1
ATOM 1100 C C . SER B 1 3 ? 22.091 65.888 24.275 1.00 12.09 2 SER B C 1
ATOM 1101 O O . SER B 1 3 ? 21.506 65.476 23.269 1.00 12.21 2 SER B O 1
ATOM 1104 N N . THR B 1 4 ? 22.794 65.109 25.098 1.00 13.04 3 THR B N 1
ATOM 1105 C CA . THR B 1 4 ? 22.946 63.668 24.882 1.00 11.58 3 THR B CA 1
ATOM 1106 C C . THR B 1 4 ? 21.560 63.008 24.835 1.00 12.74 3 THR B C 1
ATOM 1107 O O . THR B 1 4 ? 21.274 62.240 23.912 1.00 13.51 3 THR B O 1
ATOM 1111 N N . GLN B 1 5 ? 20.721 63.292 25.827 1.00 13.09 4 GLN B N 1
ATOM 1112 C CA . GLN B 1 5 ? 19.420 62.618 25.897 1.00 14.65 4 GLN B CA 1
ATOM 1113 C C . GLN B 1 5 ? 18.529 62.993 24.716 1.00 12.40 4 GLN B C 1
ATOM 1114 O O . GLN B 1 5 ? 17.819 62.151 24.163 1.00 15.27 4 GLN B O 1
ATOM 1120 N N . GLU B 1 6 ? 18.611 64.238 24.269 1.00 11.80 5 GLU B N 1
ATOM 1121 C CA . GLU B 1 6 ? 17.800 64.645 23.107 1.00 12.17 5 GLU B CA 1
ATOM 1122 C C . GLU B 1 6 ? 18.296 63.966 21.855 1.00 12.67 5 GLU B C 1
ATOM 1123 O O . GLU B 1 6 ? 17.498 63.543 21.006 1.00 13.57 5 GLU B O 1
ATOM 1129 N N . ASN B 1 7 ? 19.609 63.835 21.719 1.00 12.92 6 ASN B N 1
ATOM 1130 C CA . ASN B 1 7 ? 20.136 63.146 20.542 1.00 12.44 6 ASN B CA 1
ATOM 1131 C C . ASN B 1 7 ? 19.829 61.648 20.520 1.00 13.29 6 ASN B C 1
ATOM 1132 O O . ASN B 1 7 ? 19.546 61.086 19.450 1.00 13.66 6 ASN B O 1
ATOM 1137 N N . VAL B 1 8 ? 19.832 61.027 21.686 1.00 12.72 7 VAL B N 1
ATOM 1138 C CA . VAL B 1 8 ? 19.390 59.649 21.823 1.00 12.79 7 VAL B CA 1
ATOM 1139 C C . VAL B 1 8 ? 17.927 59.529 21.360 1.00 14.36 7 VAL B C 1
ATOM 1140 O O . VAL B 1 8 ? 17.587 58.620 20.585 1.00 15.15 7 VAL B O 1
ATOM 1144 N N . GLN B 1 9 ? 17.077 60.449 21.814 1.00 13.61 8 GLN B N 1
ATOM 1145 C CA . GLN B 1 9 ? 15.679 60.419 21.374 1.00 15.67 8 GLN B CA 1
ATOM 1146 C C . GLN B 1 9 ? 15.490 60.607 19.857 1.00 16.46 8 GLN B C 1
ATOM 1147 O O . GLN B 1 9 ? 14.608 59.956 19.249 1.00 16.72 8 GLN B O 1
ATOM 1153 N N . ILE B 1 10 ? 16.319 61.448 19.235 1.00 14.71 9 ILE B N 1
ATOM 1154 C CA . ILE B 1 10 ? 16.283 61.606 17.783 1.00 15.22 9 ILE B CA 1
ATOM 1155 C C . ILE B 1 10 ? 16.572 60.266 17.125 1.00 15.04 9 ILE B C 1
ATOM 1156 O O . ILE B 1 10 ? 15.900 59.870 16.174 1.00 13.42 9 ILE B O 1
ATOM 1161 N N . VAL B 1 11 ? 17.572 59.570 17.644 1.00 13.06 10 VAL B N 1
ATOM 1162 C CA . VAL B 1 11 ? 17.938 58.256 17.112 1.00 15.25 10 VAL B CA 1
ATOM 1163 C C . VAL B 1 11 ? 16.758 57.271 17.262 1.00 17.29 10 VAL B C 1
ATOM 1164 O O . VAL B 1 11 ? 16.433 56.533 16.328 1.00 15.71 10 VAL B O 1
ATOM 1168 N N . LYS B 1 12 ? 16.143 57.257 18.443 1.00 15.43 11 LYS B N 1
ATOM 1169 C CA . LYS B 1 12 ? 14.970 56.438 18.711 1.00 17.60 11 LYS B CA 1
ATOM 1170 C C . LYS B 1 12 ? 13.840 56.791 17.740 1.00 17.55 11 LYS B C 1
ATOM 1171 O O . LYS B 1 12 ? 13.209 55.889 17.190 1.00 20.73 11 LYS B O 1
ATOM 1177 N N . ASP B 1 13 ? 13.644 58.079 17.474 1.00 17.14 12 ASP B N 1
ATOM 1178 C CA . ASP B 1 13 ? 12.583 58.533 16.562 1.00 17.17 12 ASP B CA 1
ATOM 1179 C C . ASP B 1 13 ? 12.836 58.061 15.121 1.00 20.38 12 ASP B C 1
ATOM 1180 O O . ASP B 1 13 ? 11.893 57.681 14.371 1.00 18.72 12 ASP B O 1
ATOM 1185 N N . PHE B 1 14 ? 14.100 58.083 14.737 1.00 17.61 13 PHE B N 1
ATOM 1186 C CA . PHE B 1 14 ? 14.579 57.621 13.436 1.00 16.36 13 PHE B CA 1
ATOM 1187 C C . PHE B 1 14 ? 14.202 56.137 13.274 1.00 21.30 13 PHE B C 1
ATOM 1188 O O . PHE B 1 14 ? 13.501 55.778 12.323 1.00 18.56 13 PHE B O 1
ATOM 1196 N N . PHE B 1 15 ? 14.634 55.305 14.220 1.00 20.29 14 PHE B N 1
ATOM 1197 C CA A PHE B 1 15 ? 14.320 53.855 14.286 0.50 22.39 14 PHE B CA 1
ATOM 1198 C CA B PHE B 1 15 ? 14.351 53.894 14.078 0.50 22.11 14 PHE B CA 1
ATOM 1199 C C . PHE B 1 15 ? 12.827 53.616 14.247 1.00 23.78 14 PHE B C 1
ATOM 1200 O O . PHE B 1 15 ? 12.312 52.756 13.549 1.00 25.26 14 PHE B O 1
ATOM 1215 N N . ALA B 1 16 ? 12.120 54.355 15.091 1.00 22.08 15 ALA B N 1
ATOM 1216 C CA . ALA B 1 16 ? 10.650 54.173 15.207 1.00 22.81 15 ALA B CA 1
ATOM 1217 C C . ALA B 1 16 ? 9.948 54.533 13.895 1.00 23.49 15 ALA B C 1
ATOM 1218 O O . ALA B 1 16 ? 8.996 53.840 13.480 1.00 25.69 15 ALA B O 1
ATOM 1220 N N . ALA B 1 17 ? 10.384 55.619 13.250 1.00 21.72 16 ALA B N 1
ATOM 1221 C CA . ALA B 1 17 ? 9.768 55.996 11.962 1.00 23.35 16 ALA B CA 1
ATOM 1222 C C . ALA B 1 17 ? 9.955 54.890 10.932 1.00 25.38 16 ALA B C 1
ATOM 1223 O O . ALA B 1 17 ? 9.030 54.623 10.133 1.00 25.24 16 ALA B O 1
ATOM 1238 N N . GLY B 1 19 ? 10.366 51.706 11.709 1.00 33.67 18 GLY B N 1
ATOM 1239 C CA . GLY B 1 19 ? 9.461 50.653 12.209 1.00 35.08 18 GLY B CA 1
ATOM 1240 C C . GLY B 1 19 ? 8.025 50.846 11.739 1.00 35.68 18 GLY B C 1
ATOM 1241 O O . GLY B 1 19 ? 7.386 49.895 11.270 1.00 38.50 18 GLY B O 1
ATOM 1242 N N . ARG B 1 20 ? 7.520 52.075 11.845 1.00 33.28 19 ARG B N 1
ATOM 1243 C CA . ARG B 1 20 ? 6.196 52.443 11.318 1.00 33.52 19 ARG B CA 1
ATOM 1244 C C . ARG B 1 20 ? 6.098 52.460 9.790 1.00 33.67 19 ARG B C 1
ATOM 1245 O O . ARG B 1 20 ? 4.996 52.535 9.246 1.00 35.09 19 ARG B O 1
ATOM 1253 N N . GLY B 1 21 ? 7.230 52.389 9.099 1.00 34.13 20 GLY B N 1
ATOM 1254 C CA . GLY B 1 21 ? 7.279 52.689 7.665 1.00 33.35 20 GLY B CA 1
ATOM 1255 C C . GLY B 1 21 ? 6.769 54.092 7.387 1.00 33.48 20 GLY B C 1
ATOM 1256 O O . GLY B 1 21 ? 6.083 54.330 6.383 1.00 33.14 20 GLY B O 1
ATOM 1257 N N . ASP B 1 22 ? 7.079 55.020 8.293 1.00 28.93 21 ASP B N 1
ATOM 1258 C CA . ASP B 1 22 ? 6.707 56.413 8.133 1.00 29.02 21 ASP B CA 1
ATOM 1259 C C . ASP B 1 22 ? 7.814 57.079 7.328 1.00 29.98 21 ASP B C 1
ATOM 1260 O O . ASP B 1 22 ? 8.769 57.604 7.891 1.00 26.84 21 ASP B O 1
ATOM 1265 N N . LYS B 1 23 ? 7.680 57.053 6.005 1.00 31.43 22 LYS B N 1
ATOM 1266 C CA . LYS B 1 23 ? 8.712 57.577 5.103 1.00 32.13 22 LYS B CA 1
ATOM 1267 C C . LYS B 1 23 ? 8.995 59.056 5.327 1.00 30.32 22 LYS B C 1
ATOM 1268 O O . LYS B 1 23 ? 10.157 59.477 5.327 1.00 30.32 22 LYS B O 1
ATOM 1274 N N . LYS B 1 24 ? 7.944 59.843 5.529 1.00 29.38 23 LYS B N 1
ATOM 1275 C CA . LYS B 1 24 ? 8.095 61.284 5.722 1.00 29.40 23 LYS B CA 1
ATOM 1276 C C . LYS B 1 24 ? 8.692 61.624 7.085 1.00 29.60 23 LYS B C 1
ATOM 1277 O O . LYS B 1 24 ? 9.546 62.504 7.185 1.00 25.81 23 LYS B O 1
ATOM 1280 N N . GLY B 1 25 ? 8.250 60.923 8.129 1.00 27.20 24 GLY B N 1
ATOM 1281 C CA . GLY B 1 25 ? 8.806 61.116 9.467 1.00 26.92 24 GLY B CA 1
ATOM 1282 C C . GLY B 1 25 ? 10.276 60.701 9.577 1.00 25.68 24 GLY B C 1
ATOM 1283 O O . GLY B 1 25 ? 11.078 61.334 10.267 1.00 25.18 24 GLY B O 1
ATOM 1284 N N . LEU B 1 26 ? 10.631 59.630 8.881 1.00 23.55 25 LEU B N 1
ATOM 1285 C CA . LEU B 1 26 ? 12.017 59.193 8.822 1.00 22.61 25 LEU B CA 1
ATOM 1286 C C . LEU B 1 26 ? 12.875 60.298 8.188 1.00 22.46 25 LEU B C 1
ATOM 1287 O O . LEU B 1 26 ? 13.916 60.711 8.736 1.00 21.15 25 LEU B O 1
ATOM 1292 N N . LEU B 1 27 ? 12.450 60.799 7.033 1.00 21.42 26 LEU B N 1
ATOM 1293 C CA . LEU B 1 27 ? 13.237 61.825 6.353 1.00 19.64 26 LEU B CA 1
ATOM 1294 C C . LEU B 1 27 ? 13.336 63.126 7.152 1.00 20.84 26 LEU B C 1
ATOM 1295 O O . LEU B 1 27 ? 14.337 63.833 7.068 1.00 19.42 26 LEU B O 1
ATOM 1300 N N . ALA B 1 28 ? 12.324 63.401 7.961 1.00 17.96 27 ALA B N 1
ATOM 1301 C CA . ALA B 1 28 ? 12.231 64.617 8.756 1.00 21.26 27 ALA B CA 1
ATOM 1302 C C . ALA B 1 28 ? 13.348 64.695 9.800 1.00 17.47 27 ALA B C 1
ATOM 1303 O O . ALA B 1 28 ? 13.699 65.792 10.233 1.00 21.15 27 ALA B O 1
ATOM 1305 N N . VAL B 1 29 ? 13.860 63.529 10.204 1.00 17.22 28 VAL B N 1
ATOM 1306 C CA . VAL B 1 29 ? 14.964 63.458 11.164 1.00 14.83 28 VAL B CA 1
ATOM 1307 C C . VAL B 1 29 ? 16.298 62.992 10.573 1.00 15.61 28 VAL B C 1
ATOM 1308 O O . VAL B 1 29 ? 17.198 62.631 11.321 1.00 15.77 28 VAL B O 1
ATOM 1312 N N . SER B 1 30 ? 16.405 63.025 9.240 1.00 15.07 29 SER B N 1
ATOM 1313 C CA . SER B 1 30 ? 17.569 62.554 8.500 1.00 14.79 29 SER B CA 1
ATOM 1314 C C . SER B 1 30 ? 18.134 63.705 7.683 1.00 14.00 29 SER B C 1
ATOM 1315 O O . SER B 1 30 ? 17.415 64.392 6.949 1.00 14.30 29 SER B O 1
ATOM 1318 N N . A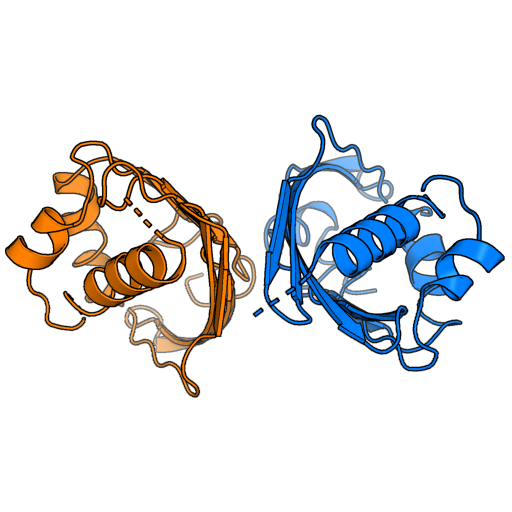LA B 1 31 ? 19.451 63.882 7.768 1.00 13.31 30 ALA B N 1
ATOM 1319 C CA . ALA B 1 31 ? 20.152 64.839 6.930 1.00 15.96 30 ALA B CA 1
ATOM 1320 C C . ALA B 1 31 ? 19.930 64.519 5.440 1.00 13.84 30 ALA B C 1
ATOM 1321 O O . ALA B 1 31 ? 19.891 63.363 5.038 1.00 14.04 30 ALA B O 1
ATOM 1323 N N . GLU B 1 32 ? 19.839 65.542 4.616 1.00 16.17 31 GLU B N 1
ATOM 1324 C CA . GLU B 1 32 ? 19.705 65.315 3.177 1.00 17.89 31 GLU B CA 1
ATOM 1325 C C . GLU B 1 32 ? 20.906 64.534 2.613 1.00 17.56 31 GLU B C 1
ATOM 1326 O O . GLU B 1 32 ? 20.778 63.864 1.593 1.00 16.79 31 GLU B O 1
ATOM 1332 N N . ASP B 1 33 ? 22.065 64.643 3.272 1.00 14.98 32 ASP B N 1
ATOM 1333 C CA . ASP B 1 33 ? 23.259 63.915 2.883 1.00 15.29 32 ASP B CA 1
ATOM 1334 C C . ASP B 1 33 ? 23.642 62.826 3.884 1.00 14.47 32 ASP B C 1
ATOM 1335 O O . ASP B 1 33 ? 24.802 62.387 3.940 1.00 15.18 32 ASP B O 1
ATOM 1340 N N . ILE B 1 34 ? 22.633 62.273 4.549 1.00 16.60 33 ILE B N 1
ATOM 1341 C CA . ILE B 1 34 ? 22.842 61.167 5.485 1.00 16.74 33 ILE B CA 1
ATOM 1342 C C . ILE B 1 34 ? 23.666 60.067 4.817 1.00 15.89 33 ILE B C 1
ATOM 1343 O O . ILE B 1 34 ? 23.379 59.676 3.692 1.00 15.55 33 ILE B O 1
ATOM 1348 N N . GLU B 1 35 ? 24.694 59.596 5.520 1.00 15.63 34 GLU B N 1
ATOM 1349 C CA . GLU B 1 35 ? 25.560 58.534 5.024 1.00 14.22 34 GLU B CA 1
ATOM 1350 C C . GLU B 1 35 ? 25.423 57.327 5.947 1.00 15.63 34 GLU B C 1
ATOM 1351 O O . GLU B 1 35 ? 25.658 57.445 7.143 1.00 16.92 34 GLU B O 1
ATOM 1357 N N . TRP B 1 36 ? 25.048 56.184 5.406 1.00 13.49 35 TRP B N 1
ATOM 1358 C CA . TRP B 1 36 ? 24.860 54.959 6.170 1.00 13.81 35 TRP B CA 1
ATOM 1359 C C . TRP B 1 36 ? 25.769 53.876 5.564 1.00 13.99 35 TRP B C 1
ATOM 1360 O O . TRP B 1 36 ? 25.533 53.438 4.439 1.00 13.15 35 TRP B O 1
ATOM 1371 N N . ILE B 1 37 ? 26.790 53.455 6.316 1.00 13.61 36 ILE B N 1
ATOM 1372 C CA . ILE B 1 37 ? 27.798 52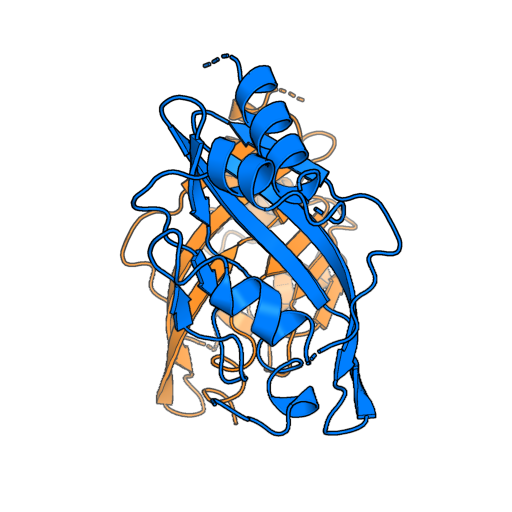.495 5.852 1.00 13.99 36 ILE B CA 1
ATOM 1373 C C . ILE B 1 37 ? 27.530 51.151 6.473 1.00 14.20 36 ILE B C 1
ATOM 1374 O O . ILE B 1 37 ? 27.492 51.026 7.701 1.00 13.35 36 ILE B O 1
ATOM 1379 N N . ILE B 1 38 ? 27.382 50.158 5.611 1.00 14.37 37 ILE B N 1
ATOM 1380 C CA . ILE B 1 38 ? 27.103 48.800 6.043 1.00 13.67 37 ILE B CA 1
ATOM 1381 C C . ILE B 1 38 ? 28.209 47.900 5.484 1.00 13.80 37 ILE B C 1
ATOM 1382 O O . ILE B 1 38 ? 28.397 47.843 4.268 1.00 15.31 37 ILE B O 1
ATOM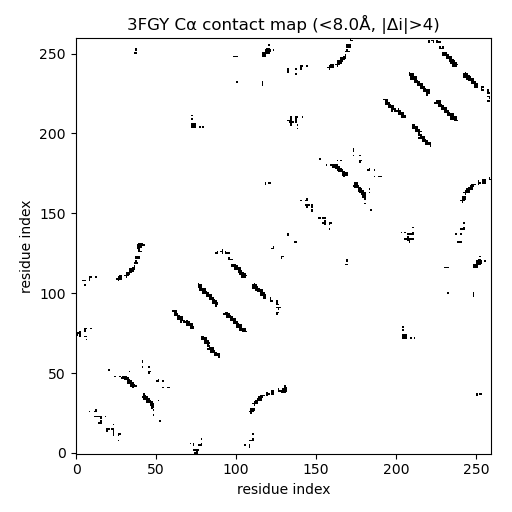 1387 N N . PRO B 1 39 ? 28.996 47.257 6.366 1.00 14.63 38 PRO B N 1
ATOM 1388 C CA . PRO B 1 39 ? 30.112 46.486 5.846 1.00 14.20 38 PRO B CA 1
ATOM 1389 C C . PRO B 1 39 ? 29.698 45.089 5.393 1.00 14.54 38 PRO B C 1
ATOM 1390 O O . PRO B 1 39 ? 28.560 44.677 5.582 1.00 15.24 38 PRO B O 1
ATOM 1394 N N . GLY B 1 40 ? 30.674 44.369 4.827 1.00 14.31 39 GLY B N 1
ATOM 1395 C CA . GLY B 1 40 ? 30.513 42.955 4.504 1.00 13.94 39 GLY B CA 1
ATOM 1396 C C . GLY B 1 40 ? 30.139 42.701 3.059 1.00 15.06 39 GLY B C 1
ATOM 1397 O O . GLY B 1 40 ? 30.254 43.589 2.171 1.00 17.56 39 GLY B O 1
ATOM 1398 N N . GLU B 1 41 ? 29.656 41.482 2.838 1.00 16.99 40 GLU B N 1
ATOM 1399 C CA A GLU B 1 41 ? 29.252 41.012 1.519 0.50 18.51 40 GLU B CA 1
ATOM 1400 C CA B GLU B 1 41 ? 29.224 41.042 1.527 0.50 18.85 40 GLU B CA 1
ATOM 1401 C C . GLU B 1 41 ? 27.907 40.312 1.720 1.00 19.37 40 GLU B C 1
ATOM 1402 O O . GLU B 1 41 ? 27.832 39.112 2.052 1.00 21.66 40 GLU B O 1
ATOM 1413 N N . TRP B 1 42 ? 26.861 41.082 1.579 1.00 19.33 41 TRP B N 1
ATOM 1414 C CA . TRP B 1 42 ? 25.502 40.644 1.742 1.00 19.24 41 TRP B CA 1
ATOM 1415 C C . TRP B 1 42 ? 24.662 41.728 1.083 1.00 21.87 41 TRP B C 1
ATOM 1416 O O . TRP B 1 42 ? 25.171 42.803 0.786 1.00 21.24 41 TRP B O 1
ATOM 1427 N N . PRO B 1 43 ? 23.417 41.413 0.763 1.00 23.62 42 PRO B N 1
ATOM 1428 C CA . PRO B 1 43 ? 22.660 42.347 -0.080 1.00 21.15 42 PRO B CA 1
ATOM 1429 C C . PRO B 1 43 ? 22.544 43.798 0.384 1.00 22.56 42 PRO B C 1
ATOM 1430 O O . PRO B 1 43 ? 22.514 44.674 -0.475 1.00 23.89 42 PRO B O 1
ATOM 1434 N N . LEU B 1 44 ? 22.518 44.046 1.692 1.00 19.22 43 LEU B N 1
ATOM 1435 C CA . LEU B 1 44 ? 22.467 45.435 2.222 1.00 19.25 43 LEU B CA 1
ATOM 1436 C C . LEU B 1 44 ? 23.810 46.161 2.363 1.00 18.62 43 LEU B C 1
ATOM 1437 O O . LEU B 1 44 ? 23.849 47.367 2.679 1.00 18.02 43 LEU B O 1
ATOM 1442 N N . ALA B 1 45 ? 24.901 45.444 2.152 1.00 17.90 44 ALA B N 1
ATOM 1443 C CA . ALA B 1 45 ? 26.232 46.019 2.245 1.00 19.29 44 ALA B CA 1
ATOM 1444 C C . ALA B 1 45 ? 26.412 47.158 1.254 1.00 19.81 44 ALA B C 1
ATOM 1445 O O . ALA B 1 45 ? 25.914 47.113 0.118 1.00 19.09 44 ALA B O 1
ATOM 1447 N N . GLY B 1 46 ? 27.103 48.190 1.710 1.00 19.61 45 GLY B N 1
ATOM 1448 C CA . GLY B 1 46 ? 27.456 49.312 0.891 1.00 18.80 45 GLY B CA 1
ATOM 1449 C C . GLY B 1 46 ? 27.405 50.601 1.640 1.00 17.60 45 GLY B C 1
ATOM 1450 O O . GLY B 1 46 ? 27.164 50.600 2.844 1.00 17.09 45 GLY B O 1
ATOM 1451 N N . THR B 1 47 ? 27.635 51.691 0.904 1.00 18.88 46 THR B N 1
ATOM 1452 C CA . THR B 1 47 ? 27.553 53.049 1.408 1.00 15.51 46 THR B CA 1
ATOM 1453 C C . THR B 1 47 ? 26.338 53.677 0.750 1.00 18.34 46 THR B C 1
ATOM 1454 O O . THR B 1 47 ? 26.208 53.723 -0.484 1.00 20.96 46 THR B O 1
ATOM 1458 N N . HIS B 1 48 ? 25.379 54.034 1.598 1.00 13.92 47 HIS B N 1
ATOM 1459 C CA . HIS B 1 48 ? 24.090 54.536 1.193 1.00 14.01 47 HIS B CA 1
ATOM 1460 C C . HIS B 1 48 ? 24.068 56.019 1.552 1.00 15.20 47 HIS B C 1
ATOM 1461 O O . HIS B 1 48 ? 24.223 56.358 2.724 1.00 16.78 47 HIS B O 1
ATOM 1468 N N . ARG B 1 49 ? 23.892 56.908 0.576 1.00 12.34 48 ARG B N 1
ATOM 1469 C CA . ARG B 1 49 ? 23.996 58.335 0.856 1.00 13.89 48 ARG B CA 1
ATOM 1470 C C . ARG B 1 49 ? 22.835 59.140 0.274 1.00 11.82 48 ARG B C 1
ATOM 1471 O O . ARG B 1 49 ? 22.620 59.116 -0.931 1.00 12.89 48 ARG B O 1
ATOM 1479 N N . GLY B 1 50 ? 22.103 59.808 1.164 1.00 13.15 49 GLY B N 1
ATOM 1480 C CA . GLY B 1 50 ? 21.001 60.681 0.810 1.00 14.03 49 GLY B CA 1
ATOM 1481 C C . GLY B 1 50 ? 19.653 60.063 1.090 1.00 13.02 49 GLY B C 1
ATOM 1482 O O . GLY B 1 50 ? 19.522 58.876 1.424 1.00 13.76 49 GLY B O 1
ATOM 1483 N N . HIS B 1 51 ? 18.639 60.900 0.912 1.00 12.04 50 HIS B N 1
ATOM 1484 C CA . HIS B 1 51 ? 17.262 60.493 1.188 1.00 14.38 50 HIS B CA 1
ATOM 1485 C C . HIS B 1 51 ? 16.752 59.376 0.282 1.00 13.32 50 HIS B C 1
ATOM 1486 O O . HIS B 1 51 ? 16.121 58.428 0.744 1.00 13.19 50 HIS B O 1
ATOM 1493 N N . ALA B 1 52 ? 17.034 59.466 -1.015 1.00 12.42 51 ALA B N 1
ATOM 1494 C CA . ALA B 1 52 ? 16.627 58.404 -1.937 1.00 13.85 51 ALA B CA 1
ATOM 1495 C C . ALA B 1 52 ? 17.231 57.049 -1.506 1.00 13.78 51 ALA B C 1
ATOM 1496 O O . ALA B 1 52 ? 16.583 55.994 -1.570 1.00 13.86 51 ALA B O 1
ATOM 1498 N N . ALA B 1 53 ? 18.503 57.090 -1.118 1.00 13.22 52 ALA B N 1
ATOM 1499 C CA . ALA B 1 53 ? 19.238 55.904 -0.728 1.00 12.38 52 ALA B CA 1
ATOM 1500 C C . ALA B 1 53 ? 18.623 55.320 0.544 1.00 13.04 52 ALA B C 1
ATOM 1501 O O . ALA B 1 53 ? 18.452 54.111 0.680 1.00 12.83 52 ALA B O 1
ATOM 1503 N N . LEU B 1 54 ? 18.331 56.197 1.488 1.00 13.31 53 LEU B N 1
ATOM 1504 C CA . LEU B 1 54 ? 17.744 55.768 2.777 1.00 13.72 53 LEU B CA 1
ATOM 1505 C C . LEU B 1 54 ? 16.402 55.073 2.565 1.00 15.46 53 LEU B C 1
ATOM 1506 O O . LEU B 1 54 ? 16.160 53.957 3.094 1.00 16.04 53 LEU B O 1
ATOM 1511 N N . ALA B 1 55 ? 15.549 55.664 1.731 1.00 14.62 54 ALA B N 1
ATOM 1512 C CA . ALA B 1 55 ? 14.250 55.069 1.460 1.00 16.96 54 ALA B CA 1
ATOM 1513 C C . ALA B 1 55 ? 14.417 53.713 0.756 1.00 15.44 54 ALA B C 1
ATOM 1514 O O . ALA B 1 55 ? 13.749 52.735 1.086 1.00 16.09 54 ALA B O 1
ATOM 1516 N N . ALA B 1 56 ? 15.358 53.639 -0.179 1.00 13.82 55 ALA B N 1
ATOM 1517 C CA . ALA B 1 56 ? 15.608 52.413 -0.886 1.00 13.20 55 ALA B CA 1
ATOM 1518 C C . ALA B 1 56 ? 16.149 51.337 0.041 1.00 14.00 55 ALA B C 1
ATOM 1519 O O . ALA B 1 56 ? 15.747 50.221 -0.068 1.00 16.19 55 ALA B O 1
ATOM 1521 N N . LEU B 1 57 ? 17.004 51.683 0.985 1.00 13.86 56 LEU B N 1
ATOM 1522 C CA . LEU B 1 57 ? 17.596 50.692 1.902 1.00 15.53 56 LEU B CA 1
ATOM 1523 C C . LEU B 1 57 ? 16.501 50.089 2.795 1.00 14.69 56 LEU B C 1
ATOM 1524 O O . LEU B 1 57 ? 16.456 48.878 3.001 1.00 18.17 56 LEU B O 1
ATOM 1529 N N . LEU B 1 58 ? 15.642 50.953 3.310 1.00 15.94 57 LEU B N 1
ATOM 1530 C CA A LEU B 1 58 ? 14.462 50.597 4.151 0.50 17.24 57 LEU B CA 1
ATOM 1531 C CA B LEU B 1 58 ? 14.591 50.477 4.187 0.50 19.13 57 LEU B CA 1
ATOM 1532 C C . LEU B 1 58 ? 13.636 49.529 3.453 1.00 19.06 57 LEU B C 1
ATOM 1533 O O . LEU B 1 58 ? 13.270 48.486 4.013 1.00 19.36 57 LEU B O 1
ATOM 1542 N N . GLN B 1 59 ? 13.284 49.836 2.211 1.00 19.97 58 GLN B N 1
ATOM 1543 C CA . GLN B 1 59 ? 12.446 48.919 1.442 1.00 19.05 58 GLN B CA 1
ATOM 1544 C C . GLN B 1 59 ? 13.190 47.605 1.211 1.00 17.82 58 GLN B C 1
ATOM 1545 O O . GLN B 1 59 ? 12.617 46.539 1.388 1.00 16.55 58 GLN B O 1
ATOM 1548 N N . LYS B 1 60 ? 14.462 47.668 0.813 1.00 16.72 59 LYS B N 1
ATOM 1549 C CA . LYS B 1 60 ? 15.242 46.455 0.513 1.00 17.68 59 LYS B CA 1
ATOM 1550 C C . LYS B 1 60 ? 15.382 45.535 1.711 1.00 16.64 59 LYS B C 1
ATOM 1551 O O . LYS B 1 60 ? 15.199 44.328 1.569 1.00 17.88 59 LYS B O 1
ATOM 1557 N N . ALA B 1 61 ? 15.697 46.102 2.865 1.00 17.38 60 ALA B N 1
ATOM 1558 C CA . ALA B 1 61 ? 15.786 45.376 4.117 1.00 19.32 60 ALA B CA 1
ATOM 1559 C C . ALA B 1 61 ? 14.465 44.686 4.478 1.00 19.73 60 ALA B C 1
ATOM 1560 O O . ALA B 1 61 ? 14.451 43.500 4.814 1.00 22.24 60 ALA B O 1
ATOM 1562 N N . SER B 1 62 ? 13.365 45.439 4.402 1.00 18.47 61 SER B N 1
ATOM 1563 C CA . SER B 1 62 ? 12.024 44.899 4.703 1.00 20.21 61 SER B CA 1
ATOM 1564 C C . SER B 1 62 ? 11.718 43.680 3.847 1.00 18.31 61 SER B C 1
ATOM 1565 O O . SER B 1 62 ? 11.133 42.668 4.304 1.00 19.77 61 SER B O 1
ATOM 1568 N N . GLU B 1 63 ? 12.110 43.741 2.590 1.00 16.93 62 GLU B N 1
ATOM 1569 C CA . GLU B 1 63 ? 11.801 42.676 1.669 1.00 17.28 62 GLU B CA 1
ATOM 1570 C C . GLU B 1 63 ? 12.749 41.507 1.755 1.00 18.81 62 GLU B C 1
ATOM 1571 O O . GLU B 1 63 ? 12.352 40.381 1.482 1.00 18.74 62 GLU B O 1
ATOM 1590 N N . VAL B 1 65 ? 14.814 40.481 4.554 1.00 24.87 64 VAL B N 1
ATOM 1591 C CA . VAL B 1 65 ? 14.942 39.744 5.804 1.00 28.45 64 VAL B CA 1
ATOM 1592 C C . VAL B 1 65 ? 13.824 40.004 6.804 1.00 29.36 64 VAL B C 1
ATOM 1593 O O . VAL B 1 65 ? 13.137 41.037 6.775 1.00 29.31 64 VAL B O 1
ATOM 1597 N N . GLU B 1 66 ? 13.623 39.018 7.654 1.00 29.14 65 GLU B N 1
ATOM 1598 C CA . GLU B 1 66 ? 12.777 39.113 8.803 1.00 29.50 65 GLU B CA 1
ATOM 1599 C C . GLU B 1 66 ? 13.746 39.241 9.991 1.00 28.70 65 GLU B C 1
ATOM 1600 O O . GLU B 1 66 ? 14.625 38.407 10.154 1.00 29.86 65 GLU B O 1
ATOM 1606 N N . ILE B 1 67 ? 13.606 40.304 10.777 1.00 26.13 66 ILE B N 1
ATOM 1607 C CA A ILE B 1 67 ? 14.506 40.551 11.890 0.50 24.73 66 ILE B CA 1
ATOM 1608 C CA B ILE B 1 67 ? 14.516 40.587 11.883 0.50 24.60 66 ILE B CA 1
ATOM 1609 C C . ILE B 1 67 ? 13.746 40.715 13.197 1.00 23.80 66 ILE B C 1
ATOM 1610 O O . ILE B 1 67 ? 12.652 41.269 13.228 1.00 23.32 66 ILE B O 1
ATOM 1619 N N . SER B 1 68 ? 14.337 40.203 14.272 1.00 23.35 67 SER B N 1
ATOM 1620 C CA A SER B 1 68 ? 13.784 40.325 15.616 0.50 23.32 67 SER B CA 1
ATOM 1621 C CA B SER B 1 68 ? 13.790 40.315 15.616 0.50 23.13 67 SER B CA 1
ATOM 1622 C C . SER B 1 68 ? 14.897 40.725 16.583 1.00 22.95 67 SER B C 1
ATOM 1623 O O . SER B 1 68 ? 16.059 40.347 16.398 1.00 20.33 67 SER B O 1
ATOM 1628 N N . TYR B 1 69 ? 14.522 41.492 17.604 1.00 23.28 68 TYR B N 1
ATOM 1629 C CA . TYR B 1 69 ? 15.433 41.937 18.641 1.00 21.55 68 TYR B CA 1
ATOM 1630 C C . TYR B 1 69 ? 14.898 41.391 19.963 1.00 22.07 68 TYR B C 1
ATOM 1631 O O . TYR B 1 69 ? 13.911 41.914 20.475 1.00 25.73 68 TYR B O 1
ATOM 1640 N N . PRO B 1 70 ? 15.492 40.300 20.482 1.00 21.73 69 PRO B N 1
ATOM 1641 C CA . PRO B 1 70 ? 15.020 39.697 21.748 1.00 23.98 69 PRO B CA 1
ATOM 1642 C C . PRO B 1 70 ? 14.974 40.633 22.963 1.00 24.24 69 PRO B C 1
ATOM 1643 O O . PRO B 1 70 ? 14.098 40.486 23.831 1.00 24.20 69 PRO B O 1
ATOM 1647 N N . GLU B 1 71 ? 15.915 41.561 23.037 1.00 23.02 70 GLU B N 1
ATOM 1648 C CA . GLU B 1 71 ? 15.962 42.567 24.091 1.00 24.59 70 GLU B CA 1
ATOM 1649 C C . GLU B 1 71 ? 16.095 43.956 23.477 1.00 24.97 70 GLU B C 1
ATOM 1650 O O . GLU B 1 71 ? 16.626 44.109 22.368 1.00 24.49 70 GLU B O 1
ATOM 1656 N N . PRO B 1 72 ? 15.625 44.980 24.193 1.00 21.40 71 PRO B N 1
ATOM 1657 C CA . PRO B 1 72 ? 15.854 46.326 23.705 1.00 21.36 71 PRO B CA 1
ATOM 1658 C C . PRO B 1 72 ? 17.343 46.686 23.634 1.00 19.80 71 PRO B C 1
ATOM 1659 O O . PRO B 1 72 ? 18.157 46.231 24.456 1.00 21.48 71 PRO B O 1
ATOM 1663 N N . PRO B 1 73 ? 17.684 47.547 22.682 1.00 21.66 72 PRO B N 1
ATOM 1664 C CA . PRO B 1 73 ? 19.086 47.901 22.512 1.00 20.10 72 PRO B CA 1
ATOM 1665 C C . PRO B 1 73 ? 19.560 48.819 23.639 1.00 19.38 72 PRO B C 1
ATOM 1666 O O . PRO B 1 73 ? 18.759 49.463 24.316 1.00 19.87 72 PRO B O 1
ATOM 1670 N N . GLU B 1 74 ? 20.871 48.827 23.819 1.00 17.04 73 GLU B N 1
ATOM 1671 C CA . GLU B 1 74 ? 21.557 49.724 24.725 1.00 17.20 73 GLU B CA 1
ATOM 1672 C C . GLU B 1 74 ? 22.054 50.966 23.984 1.00 16.92 73 GLU B C 1
ATOM 1673 O O . GLU B 1 74 ? 22.528 50.876 22.852 1.00 16.93 73 GLU B O 1
ATOM 1679 N N . PHE B 1 75 ? 21.953 52.124 24.633 1.00 15.59 74 PHE B N 1
ATOM 1680 C CA . PHE B 1 75 ? 22.509 53.369 24.148 1.00 16.92 74 PHE B CA 1
ATOM 1681 C C . PHE B 1 75 ? 23.690 53.769 25.009 1.00 14.28 74 PHE B C 1
ATOM 1682 O O . PHE B 1 75 ? 23.607 53.761 26.251 1.00 15.86 74 PHE B O 1
ATOM 1690 N N . VAL B 1 76 ? 24.800 54.073 24.349 1.00 14.94 75 VAL B N 1
ATOM 1691 C CA . VAL B 1 76 ? 25.957 54.689 24.972 1.00 13.79 75 VAL B CA 1
ATOM 1692 C C . VAL B 1 76 ? 26.228 55.939 24.162 1.00 15.86 75 VAL B C 1
ATOM 1693 O O . VAL B 1 76 ? 26.578 55.874 22.978 1.00 15.17 75 VAL B O 1
ATOM 1697 N N . ALA B 1 77 ? 26.019 57.078 24.781 1.00 14.08 76 ALA B N 1
ATOM 1698 C CA . ALA B 1 77 ? 26.002 58.339 24.046 1.00 13.78 76 ALA B CA 1
ATOM 1699 C C . ALA B 1 77 ? 26.694 59.466 24.780 1.00 14.29 76 ALA B C 1
ATOM 1700 O O . ALA B 1 77 ? 26.731 59.501 26.017 1.00 15.09 76 ALA B O 1
ATOM 1702 N N . GLN B 1 78 ? 27.224 60.400 23.990 1.00 16.43 77 GLN B N 1
A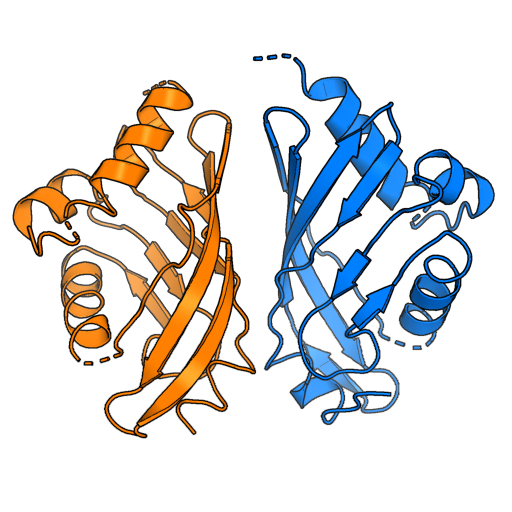TOM 1703 C CA . GLN B 1 78 ? 27.897 61.571 24.502 1.00 17.75 77 GLN B CA 1
ATOM 1704 C C . GLN B 1 78 ? 27.642 62.674 23.475 1.00 16.65 77 GLN B C 1
ATOM 1705 O O . GLN B 1 78 ? 28.187 62.627 22.369 1.00 16.45 77 GLN B O 1
ATOM 1711 N N . GLY B 1 79 ? 26.793 63.635 23.813 1.00 15.40 78 GLY B N 1
ATOM 1712 C CA . GLY B 1 79 ? 26.515 64.775 22.960 1.00 17.75 78 GLY B CA 1
ATOM 1713 C C . GLY B 1 79 ? 25.846 64.345 21.674 1.00 16.27 78 GLY B C 1
ATOM 1714 O O . GLY B 1 79 ? 24.800 63.723 21.703 1.00 16.03 78 GLY B O 1
ATOM 1715 N N . GLU B 1 80 ? 26.472 64.649 20.546 1.00 16.60 79 GLU B N 1
ATOM 1716 C CA . GLU B 1 80 ? 25.945 64.303 19.228 1.00 17.12 79 GLU B CA 1
ATOM 1717 C C . GLU B 1 80 ? 26.341 62.924 18.721 1.00 17.74 79 GLU B C 1
ATOM 1718 O O . GLU B 1 80 ? 25.956 62.521 17.618 1.00 17.50 79 GLU B O 1
ATOM 1724 N N . ARG B 1 81 ? 27.075 62.192 19.536 1.00 14.77 80 ARG B N 1
ATOM 1725 C CA . ARG B 1 81 ? 27.508 60.869 19.201 1.00 16.83 80 ARG B CA 1
ATOM 1726 C C . ARG B 1 81 ? 26.690 59.847 19.990 1.00 17.38 80 ARG B C 1
ATOM 1727 O O . ARG B 1 81 ? 26.709 59.824 21.231 1.00 16.62 80 ARG B O 1
ATOM 1735 N N . VAL B 1 82 ? 25.983 58.991 19.261 1.00 14.86 81 VAL B N 1
ATOM 1736 C CA . VAL B 1 82 ? 25.058 57.998 19.820 1.00 14.08 81 VAL B CA 1
ATOM 1737 C C . VAL B 1 82 ? 25.407 56.628 19.290 1.00 16.05 81 VAL B C 1
ATOM 1738 O O . VAL B 1 82 ? 25.307 56.385 18.077 1.00 16.59 81 VAL B O 1
ATOM 1742 N N . LEU B 1 83 ? 25.855 55.758 20.183 1.00 15.53 82 LEU B N 1
ATOM 1743 C CA . LEU B 1 83 ? 26.230 54.373 19.857 1.00 14.90 82 LEU B CA 1
ATOM 1744 C C . LEU B 1 83 ? 25.155 53.437 20.380 1.00 17.05 82 LEU B C 1
ATOM 1745 O O . LEU B 1 83 ? 24.787 53.475 21.566 1.00 18.43 82 LEU B O 1
ATOM 1750 N N . VAL B 1 84 ? 24.584 52.647 19.480 1.00 15.90 83 VAL B N 1
ATOM 1751 C CA . VAL B 1 84 ? 23.524 51.743 19.785 1.00 13.94 83 VAL B CA 1
ATOM 1752 C C . VAL B 1 84 ? 24.108 50.308 19.749 1.00 14.31 83 VAL B C 1
ATOM 1753 O O . VAL B 1 84 ? 24.725 49.924 18.766 1.00 15.68 83 VAL B O 1
ATOM 1757 N N . VAL B 1 85 ? 23.909 49.558 20.832 1.00 13.42 84 VAL B N 1
ATOM 1758 C CA . VAL B 1 85 ? 24.483 48.207 20.998 1.00 13.06 84 VAL B CA 1
ATOM 1759 C C . VAL B 1 85 ? 23.336 47.251 21.141 1.00 14.80 84 VAL B C 1
ATOM 1760 O O . VAL B 1 85 ? 22.496 47.419 22.025 1.00 16.74 84 VAL B O 1
ATOM 1764 N N . GLY B 1 86 ? 23.310 46.194 20.332 1.00 15.17 85 GLY B N 1
ATOM 1765 C CA . GLY B 1 86 ? 22.181 45.295 20.344 1.00 17.03 85 GLY B CA 1
ATOM 1766 C C . GLY B 1 86 ? 22.476 43.947 19.750 1.00 15.52 85 GLY B C 1
ATOM 1767 O O . GLY B 1 86 ? 23.600 43.654 19.354 1.00 14.82 85 GLY B O 1
ATOM 1768 N N . PHE B 1 87 ? 21.423 43.154 19.657 1.00 16.93 86 PHE B N 1
ATOM 1769 C CA . PHE B 1 87 ? 21.518 41.801 19.129 1.00 13.44 86 PHE B CA 1
ATOM 1770 C C . PHE B 1 87 ? 20.269 41.534 18.314 1.00 15.08 86 PHE B C 1
ATOM 1771 O O . PHE B 1 87 ? 19.155 41.878 18.749 1.00 16.29 86 PHE B O 1
ATOM 1779 N N . ALA B 1 88 ? 20.443 40.929 17.153 1.00 13.52 87 ALA B N 1
ATOM 1780 C CA . ALA B 1 88 ? 19.318 40.502 16.308 1.00 15.44 87 ALA B CA 1
ATOM 1781 C C . ALA B 1 88 ? 19.405 39.028 15.951 1.00 16.91 87 ALA B C 1
ATOM 1782 O O . ALA B 1 88 ? 20.502 38.476 15.789 1.00 16.29 87 ALA B O 1
ATOM 1784 N N . THR B 1 89 ? 18.217 38.430 15.796 1.00 16.37 88 THR B N 1
ATOM 1785 C CA . THR B 1 89 ? 18.040 37.173 15.063 1.00 15.27 88 THR B CA 1
ATOM 1786 C C . THR B 1 89 ? 17.227 37.491 13.827 1.00 19.75 88 THR B C 1
ATOM 1787 O O . THR B 1 89 ? 16.429 38.432 13.813 1.00 21.54 88 THR B O 1
ATOM 1791 N N . GLY B 1 90 ? 17.476 36.749 12.771 1.00 21.86 89 GLY B N 1
ATOM 1792 C CA . GLY B 1 90 ? 16.830 37.047 11.485 1.00 21.86 89 GLY B CA 1
ATOM 1793 C C . GLY B 1 90 ? 16.706 35.825 10.606 1.00 23.41 89 GLY B C 1
ATOM 1794 O O . GLY B 1 90 ? 17.267 34.780 10.879 1.00 19.83 89 GLY B O 1
ATOM 1795 N N . ARG B 1 91 ? 15.924 35.957 9.544 1.00 25.65 90 ARG B N 1
ATOM 1796 C CA . ARG B 1 91 ? 15.730 34.893 8.587 1.00 28.02 90 ARG B CA 1
ATOM 1797 C C . ARG B 1 91 ? 15.805 35.591 7.273 1.00 31.03 90 ARG B C 1
ATOM 1798 O O . ARG B 1 91 ? 15.102 36.587 7.080 1.00 31.10 90 ARG B O 1
ATOM 1806 N N . VAL B 1 92 ? 16.704 35.131 6.406 1.00 30.52 91 VAL B N 1
ATOM 1807 C CA . VAL B 1 92 ? 16.830 35.675 5.050 1.00 31.35 91 VAL B CA 1
ATOM 1808 C C . VAL B 1 92 ? 15.714 35.012 4.257 1.00 29.88 91 VAL B C 1
ATOM 1809 O O . VAL B 1 92 ? 15.587 33.788 4.231 1.00 30.81 91 VAL B O 1
ATOM 1813 N N . LYS B 1 93 ? 14.844 35.828 3.669 1.00 28.99 92 LYS B N 1
ATOM 1814 C CA . LYS B 1 93 ? 13.659 35.301 3.042 1.00 30.09 92 LYS B CA 1
ATOM 1815 C C . LYS B 1 93 ? 14.015 34.522 1.767 1.00 28.85 92 LYS B C 1
ATOM 1816 O O . LYS B 1 93 ? 13.381 33.522 1.482 1.00 31.89 92 LYS B O 1
ATOM 1822 N N . SER B 1 94 ? 15.042 34.967 1.040 1.00 29.44 93 SER B N 1
ATOM 1823 C CA . SER B 1 94 ? 15.429 34.308 -0.228 1.00 31.75 93 SER B CA 1
ATOM 1824 C C . SER B 1 94 ? 16.081 32.949 0.004 1.00 33.01 93 SER B C 1
ATOM 1825 O O . SER B 1 94 ? 15.808 32.011 -0.740 1.00 35.31 93 SER B O 1
ATOM 1828 N N . THR B 1 95 ? 16.932 32.843 1.029 1.00 29.86 94 THR B N 1
ATOM 1829 C CA . THR B 1 95 ? 17.584 31.569 1.377 1.00 29.17 94 THR B CA 1
ATOM 1830 C C . THR B 1 95 ? 16.826 30.752 2.437 1.00 29.31 94 THR B C 1
ATOM 1831 O O . THR B 1 95 ? 17.054 29.544 2.550 1.00 30.97 94 THR B O 1
ATOM 1835 N N . ASN B 1 96 ? 15.940 31.390 3.217 1.00 28.38 95 ASN B N 1
ATOM 1836 C CA . ASN B 1 96 ? 15.241 30.767 4.380 1.00 24.98 95 ASN B CA 1
ATOM 1837 C C . ASN B 1 96 ? 16.236 30.354 5.507 1.00 21.92 95 ASN B C 1
ATOM 1838 O O . ASN B 1 96 ? 15.894 29.663 6.478 1.00 21.17 95 ASN B O 1
ATOM 1843 N N . ARG B 1 97 ? 17.463 30.838 5.378 1.00 21.60 96 ARG B N 1
ATOM 1844 C CA . ARG B 1 97 ? 18.501 30.608 6.364 1.00 21.74 96 ARG B CA 1
ATOM 1845 C C . ARG B 1 97 ? 18.404 31.647 7.464 1.00 20.01 96 ARG B C 1
ATOM 1846 O O . ARG B 1 97 ? 18.136 32.818 7.232 1.00 21.79 96 ARG B O 1
ATOM 1851 N N . THR B 1 98 ? 18.653 31.212 8.683 1.00 20.16 97 THR B N 1
ATOM 1852 C CA . THR B 1 98 ? 18.580 32.098 9.795 1.00 20.22 97 THR B CA 1
ATOM 1853 C C . THR B 1 98 ? 19.995 32.574 10.138 1.00 19.45 97 THR B C 1
ATOM 1854 O O . THR B 1 98 ? 21.009 31.965 9.776 1.00 21.65 97 THR B O 1
ATOM 1858 N N . PHE B 1 99 ? 20.057 33.695 10.836 1.00 16.66 98 PHE B N 1
ATOM 1859 C CA . PHE B 1 99 ? 21.329 34.190 11.356 1.00 18.04 98 PHE B CA 1
ATOM 1860 C C . PHE B 1 99 ? 21.127 34.871 12.707 1.00 16.91 98 PHE B C 1
ATOM 1861 O O . PHE B 1 99 ? 20.000 35.181 13.120 1.00 16.33 98 PHE B O 1
ATOM 1869 N N . GLU B 1 100 ? 22.251 35.119 13.369 1.00 13.87 99 GLU B N 1
ATOM 1870 C CA . GLU B 1 100 ? 22.297 35.897 14.605 1.00 13.47 99 GLU B CA 1
ATOM 1871 C C . GLU B 1 100 ? 23.431 36.904 14.502 1.00 14.01 99 GLU B C 1
ATOM 1872 O O . GLU B 1 100 ? 24.429 36.632 13.827 1.00 14.70 99 GLU B O 1
ATOM 1878 N N . ASP B 1 101 ? 23.289 38.046 15.182 1.00 14.08 100 ASP B N 1
ATOM 1879 C CA . ASP B 1 101 ? 24.221 39.146 14.988 1.00 15.56 100 ASP B CA 1
ATOM 1880 C C . ASP B 1 101 ? 24.268 40.042 16.222 1.00 16.16 100 ASP B C 1
ATOM 1881 O O . ASP B 1 101 ? 23.258 40.567 16.638 1.00 16.02 100 ASP B O 1
ATOM 1886 N N . ASP B 1 102 ? 25.447 40.124 16.836 1.00 14.66 101 ASP B N 1
ATOM 1887 C CA . ASP B 1 102 ? 25.738 41.148 17.812 1.00 14.65 101 ASP B CA 1
ATOM 1888 C C . ASP B 1 102 ? 26.304 42.353 17.067 1.00 14.25 101 ASP B C 1
ATOM 1889 O O . ASP B 1 102 ? 27.299 42.270 16.316 1.00 13.69 101 ASP B O 1
ATOM 1894 N N . TRP B 1 103 ? 25.666 43.501 17.254 1.00 12.10 102 TRP B N 1
ATOM 1895 C CA . TRP B 1 103 ? 25.968 44.666 16.467 1.00 13.47 102 TRP B CA 1
ATOM 1896 C C . TRP B 1 103 ? 26.110 45.952 17.271 1.00 13.67 102 TRP B C 1
ATOM 1897 O O . TRP B 1 103 ? 25.555 46.098 18.374 1.00 14.25 102 TRP B O 1
ATOM 1908 N N . VAL B 1 104 ? 26.816 46.893 16.668 1.00 14.00 103 VAL B N 1
ATOM 1909 C CA . VAL B 1 104 ? 26.848 48.277 17.139 1.00 14.41 103 VAL B CA 1
ATOM 1910 C C . VAL B 1 104 ? 26.554 49.185 15.952 1.00 14.93 103 VAL B C 1
ATOM 1911 O O . VAL B 1 104 ? 27.065 48.980 14.853 1.00 15.15 103 VAL B O 1
ATOM 1915 N N . PHE B 1 105 ? 25.682 50.165 16.162 1.00 15.35 104 PHE B N 1
ATOM 1916 C CA A PHE B 1 105 ? 25.485 51.225 15.171 0.50 17.60 104 PHE B CA 1
ATOM 1917 C CA B PHE B 1 105 ? 25.427 51.243 15.191 0.50 18.28 104 PHE B CA 1
ATOM 1918 C C . PHE B 1 105 ? 26.015 52.512 15.770 1.00 18.00 104 PHE B C 1
ATOM 1919 O O . PHE B 1 105 ? 25.513 52.973 16.822 1.00 20.75 104 PHE B O 1
ATOM 1934 N N . ALA B 1 106 ? 27.031 53.073 15.139 1.00 16.69 105 ALA B N 1
ATOM 1935 C CA . ALA B 1 106 ? 27.651 54.305 15.629 1.00 15.61 105 ALA B CA 1
ATOM 1936 C C . ALA B 1 106 ? 27.033 55.450 14.797 1.00 16.76 105 ALA B C 1
ATOM 1937 O O . ALA B 1 106 ? 27.128 55.444 13.584 1.00 15.39 105 ALA B O 1
ATOM 1939 N N . ILE B 1 107 ? 26.365 56.381 15.472 1.00 16.12 106 ILE B N 1
ATOM 1940 C CA . ILE B 1 107 ? 25.577 57.407 14.808 1.00 15.17 106 ILE B CA 1
ATOM 1941 C C . ILE B 1 107 ? 26.084 58.759 15.246 1.00 14.45 106 ILE B C 1
ATOM 1942 O O . ILE B 1 107 ? 26.347 58.975 16.437 1.00 14.15 106 ILE B O 1
ATOM 1947 N N . THR B 1 108 ? 26.200 59.650 14.273 1.00 13.76 107 THR B N 1
ATOM 1948 C CA . THR B 1 108 ? 26.368 61.085 14.524 1.00 12.94 107 THR B CA 1
ATOM 1949 C C . THR B 1 108 ? 25.157 61.877 14.125 1.00 15.50 107 THR B C 1
ATOM 1950 O O . THR B 1 108 ? 24.650 61.725 13.009 1.00 14.47 107 THR B O 1
ATOM 1954 N N . VAL B 1 109 ? 24.674 62.691 15.068 1.00 15.14 108 VAL B N 1
ATOM 1955 C CA . VAL B 1 109 ? 23.558 63.600 14.858 1.00 15.98 108 VAL B CA 1
ATOM 1956 C C . VAL B 1 109 ? 24.182 64.981 14.725 1.00 17.77 108 VAL B C 1
ATOM 1957 O O . VAL B 1 109 ? 25.171 65.273 15.398 1.00 18.53 108 VAL B O 1
ATOM 1961 N N . ARG B 1 110 ? 23.710 65.769 13.773 1.00 16.46 109 ARG B N 1
ATOM 1962 C CA A ARG B 1 110 ? 24.163 67.153 13.613 0.50 17.62 109 ARG B CA 1
ATOM 1963 C CA B ARG B 1 110 ? 24.172 67.157 13.596 0.50 18.94 109 ARG B CA 1
ATOM 1964 C C . ARG B 1 110 ? 22.957 68.025 13.377 1.00 18.71 109 ARG B C 1
ATOM 1965 O O . ARG B 1 110 ? 22.113 67.706 12.561 1.00 19.24 109 ARG B O 1
ATOM 1980 N N . LYS B 1 111 ? 22.880 69.124 14.125 1.00 20.21 110 LYS B N 1
ATOM 1981 C CA . LYS B 1 111 ? 21.696 69.987 14.074 1.00 22.42 110 LYS B CA 1
ATOM 1982 C C . LYS B 1 111 ? 20.380 69.207 14.044 1.00 18.52 110 LYS B C 1
ATOM 1983 O O . LYS B 1 111 ? 19.452 69.462 13.248 1.00 19.27 110 LYS B O 1
ATOM 1987 N N . SER B 1 112 ? 20.309 68.267 14.979 1.00 18.11 111 SER B N 1
ATOM 1988 C CA . SER B 1 112 ? 19.126 67.503 15.267 1.00 19.08 111 SER B CA 1
ATOM 1989 C C . SER B 1 112 ? 18.720 66.584 14.113 1.00 19.15 111 SER B C 1
ATOM 1990 O O . SER B 1 112 ? 17.589 66.152 14.042 1.00 23.40 111 SER B O 1
ATOM 1993 N N . LYS B 1 113 ? 19.627 66.285 13.183 1.00 17.36 112 LYS B N 1
ATOM 1994 C CA . LYS B 1 113 ? 19.317 65.281 12.155 1.00 20.41 112 LYS B CA 1
ATOM 1995 C C . LYS B 1 113 ? 20.401 64.218 12.126 1.00 19.33 112 LYS B C 1
ATOM 1996 O O . LYS B 1 113 ? 21.613 64.518 12.220 1.00 17.93 112 LYS B O 1
ATOM 2002 N N . VAL B 1 114 ? 19.953 62.991 11.929 1.00 17.86 113 VAL B N 1
ATOM 2003 C CA . VAL B 1 114 ? 20.831 61.858 11.783 1.00 15.14 113 VAL B CA 1
ATOM 2004 C C . VAL B 1 114 ? 21.640 62.098 10.516 1.00 15.81 113 VAL B C 1
ATOM 2005 O O . VAL B 1 114 ? 21.071 62.237 9.422 1.00 17.47 113 VAL B O 1
ATOM 2009 N N . THR B 1 115 ? 22.970 62.125 10.682 1.00 16.03 114 THR B N 1
ATOM 2010 C CA A THR B 1 115 ? 23.886 62.494 9.608 0.50 14.97 114 THR B CA 1
ATOM 2011 C CA B THR B 1 115 ? 23.881 62.489 9.578 0.50 16.91 114 THR B CA 1
ATOM 2012 C C . THR B 1 115 ? 24.833 61.376 9.134 1.00 16.04 114 THR B C 1
ATOM 2013 O O . THR B 1 115 ? 25.110 61.245 7.926 1.00 15.81 114 THR B O 1
ATOM 2020 N N . SER B 1 116 ? 25.367 60.600 10.084 1.00 14.88 115 SER B N 1
ATOM 2021 C CA . SER B 1 116 ? 26.307 59.524 9.762 1.00 14.29 115 SER B CA 1
ATOM 2022 C C . SER B 1 116 ? 25.945 58.283 10.576 1.00 14.83 115 SER B C 1
ATOM 2023 O O . SER B 1 116 ? 25.684 58.369 11.772 1.00 14.93 115 SER B O 1
ATOM 2026 N N . ILE B 1 117 ? 25.915 57.138 9.907 1.00 13.86 116 ILE B N 1
ATOM 2027 C CA . ILE B 1 117 ? 25.725 55.837 10.536 1.00 13.17 116 ILE B CA 1
ATOM 2028 C C . ILE B 1 117 ? 26.789 54.879 9.997 1.00 13.76 116 ILE B C 1
ATOM 2029 O O . ILE B 1 117 ? 27.030 54.841 8.801 1.00 14.87 116 ILE B O 1
ATOM 2034 N N . ARG B 1 118 ? 27.465 54.198 10.905 1.00 13.76 117 ARG B N 1
ATOM 2035 C CA . ARG B 1 118 ? 28.313 53.060 10.510 1.00 13.43 117 ARG B CA 1
ATOM 2036 C C . ARG B 1 118 ? 27.923 51.881 11.364 1.00 14.55 117 ARG B C 1
ATOM 2037 O O . ARG B 1 118 ? 27.831 52.000 12.587 1.00 14.02 117 ARG B O 1
ATOM 2045 N N . GLU B 1 119 ? 27.674 50.758 10.709 1.00 13.40 118 GLU B N 1
ATOM 2046 C CA . GLU B 1 119 ? 27.371 49.509 11.377 1.00 14.02 118 GLU B CA 1
ATOM 2047 C C . GLU B 1 119 ? 28.609 48.647 11.576 1.00 13.72 118 GLU B C 1
ATOM 2048 O O . GLU B 1 119 ? 29.452 48.529 10.665 1.00 14.37 118 GLU B O 1
ATOM 2054 N N . TYR B 1 120 ? 28.688 48.011 12.743 1.00 13.25 119 TYR B N 1
ATOM 2055 C CA . TYR B 1 120 ? 29.737 47.066 13.081 1.00 12.48 119 TYR B CA 1
ATOM 2056 C C . TYR B 1 120 ? 29.030 45.771 13.426 1.00 12.90 119 TYR B C 1
ATOM 2057 O O . TYR B 1 120 ? 28.271 45.723 14.397 1.00 13.92 119 TYR B O 1
ATOM 2066 N N . ILE B 1 121 ? 29.191 44.768 12.569 1.00 13.07 120 ILE B N 1
ATOM 2067 C CA . ILE B 1 121 ? 28.309 43.608 12.569 1.00 12.83 120 ILE B CA 1
ATOM 2068 C C . ILE B 1 121 ? 29.123 42.347 12.313 1.00 13.64 120 ILE B C 1
ATOM 2069 O O . ILE B 1 121 ? 30.315 42.390 11.931 1.00 12.42 120 ILE B O 1
ATOM 2074 N N . ASP B 1 122 ? 28.474 41.210 12.486 1.00 13.29 121 ASP B N 1
ATOM 2075 C CA . ASP B 1 122 ? 29.110 39.932 12.222 1.00 12.65 121 ASP B CA 1
ATOM 2076 C C . ASP B 1 122 ? 29.004 39.639 10.724 1.00 13.56 121 ASP B C 1
ATOM 2077 O O . ASP B 1 122 ? 28.085 38.917 10.251 1.00 13.95 121 ASP B O 1
ATOM 2082 N N . THR B 1 123 ? 29.902 40.247 9.945 1.00 11.58 122 THR B N 1
ATOM 2083 C CA . THR B 1 123 ? 29.845 40.155 8.510 1.00 11.77 122 THR B CA 1
ATOM 2084 C C . THR B 1 123 ? 29.957 38.701 8.032 1.00 11.43 122 THR B C 1
ATOM 2085 O O . THR B 1 123 ? 29.338 38.353 7.047 1.00 12.70 122 THR B O 1
ATOM 2089 N N . LEU B 1 124 ? 30.752 37.880 8.702 1.00 13.69 123 LEU B N 1
ATOM 2090 C CA . LEU B 1 124 ? 30.843 36.462 8.347 1.00 12.90 123 LEU B CA 1
ATOM 2091 C C . LEU B 1 124 ? 29.514 35.758 8.481 1.00 13.08 123 LEU B C 1
ATOM 2092 O O . LEU B 1 124 ? 29.073 35.063 7.582 1.00 14.98 123 LEU B O 1
ATOM 2097 N N . ALA B 1 125 ? 28.842 35.969 9.606 1.00 13.36 124 ALA B N 1
ATOM 2098 C CA . ALA B 1 125 ? 27.531 35.355 9.820 1.00 13.04 124 ALA B CA 1
ATOM 2099 C C . ALA B 1 125 ? 26.495 35.785 8.779 1.00 12.97 124 ALA B C 1
ATOM 2100 O O . ALA B 1 125 ? 25.717 34.964 8.297 1.00 15.38 124 ALA B O 1
ATOM 2102 N N . LEU B 1 126 ? 26.482 37.073 8.438 1.00 12.61 125 LEU B N 1
ATOM 2103 C CA A LEU B 1 126 ? 25.519 37.586 7.452 0.50 12.58 125 LEU B CA 1
ATOM 2104 C CA B LEU B 1 126 ? 25.541 37.611 7.439 0.50 13.85 125 LEU B CA 1
ATOM 2105 C C . LEU B 1 126 ? 25.846 37.056 6.050 1.00 14.42 125 LEU B C 1
ATOM 2106 O O . LEU B 1 126 ? 24.949 36.740 5.281 1.00 15.97 125 LEU B O 1
ATOM 2115 N N . ALA B 1 127 ? 27.121 36.923 5.733 1.00 14.81 126 ALA B N 1
ATOM 2116 C CA . ALA B 1 127 ? 27.538 36.377 4.438 1.00 16.14 126 ALA B CA 1
ATOM 2117 C C . ALA B 1 127 ? 27.101 34.935 4.301 1.00 18.00 126 ALA B C 1
ATOM 2118 O O . ALA B 1 127 ? 26.566 34.533 3.257 1.00 17.92 126 ALA B O 1
ATOM 2120 N N . ARG B 1 128 ? 27.308 34.161 5.355 1.00 16.01 127 ARG B N 1
ATOM 2121 C CA . ARG B 1 128 ? 26.895 32.744 5.339 1.00 18.07 127 ARG B CA 1
ATOM 2122 C C . ARG B 1 128 ? 25.399 32.605 5.123 1.00 19.01 127 ARG B C 1
ATOM 2123 O O . ARG B 1 128 ? 24.952 31.689 4.417 1.00 23.50 127 ARG B O 1
ATOM 2131 N N . ALA B 1 129 ? 24.618 33.475 5.738 1.00 16.18 128 ALA B N 1
ATOM 2132 C CA . ALA B 1 129 ? 23.156 33.382 5.690 1.00 17.44 128 ALA B CA 1
ATOM 2133 C C . ALA B 1 129 ? 22.629 33.756 4.322 1.00 19.11 128 ALA B C 1
ATOM 2134 O O . ALA B 1 129 ? 21.496 33.418 3.960 1.00 20.42 128 ALA B O 1
ATOM 2136 N N . THR B 1 130 ? 23.413 34.516 3.568 1.00 19.91 129 THR B N 1
ATOM 2137 C CA . THR B 1 130 ? 22.939 35.013 2.291 1.00 25.44 129 THR B CA 1
ATOM 2138 C C . THR B 1 130 ? 23.657 34.322 1.126 1.00 27.72 129 THR B C 1
ATOM 2139 O O . THR B 1 130 ? 23.270 34.496 -0.026 1.00 34.32 129 THR B O 1
ATOM 2143 N N . ASN B 1 131 ? 24.657 33.499 1.442 1.00 31.11 130 ASN B N 1
ATOM 2144 C CA . ASN B 1 131 ? 25.504 32.814 0.455 1.00 33.95 130 ASN B CA 1
ATOM 2145 C C . ASN B 1 131 ? 26.244 33.799 -0.434 1.00 37.20 130 ASN B C 1
ATOM 2146 O O . ASN B 1 131 ? 27.069 34.572 0.061 1.00 38.41 130 ASN B O 1
#

Foldseek 3Di:
DDCPLVVVLVVQLVVVVVVVLVSNVVQADQQAWEAEDAQAQLHDIQTGSVSVVVSVVVCVCKDKDFPDAWDWDDDDQKTKTWGKIWIADPVQRAIDIKTKIWIWGHDPSHTHYTYMDIDNVRNCVRRVRHND/DDFVLLVVLVVQLVVVCVCVLVSNVVQADQFAWAAEDADADLHDIFTGSVSVNVSVVVCVVKDKDFPDAWDWDTDPQKIKTWGKIWIADPVQRFIFIKTKIWIWGGDPRHTHYIYIDIDNVRNVVRRD

Secondary structure (DSSP, 8-state):
---HHHHHHHHHHHH-----HHHHHHTEEEEEEEEE-SSSTT-EEEEHHHHHHHHHHHHH--EEE-SSPPEEEEETTEEEEEEEEEEE-TTT--EEEEEEEEEEEEETTEEEEEEEE-BHHHHHHHTTT---/--HHHHHHHHHHHHH-----HHHHHHTEEEEEEEEE-SSSTT-EEEESHHHHHHHHHHHH--EEE-SSPPEEEEETTEEEEEEEEEEE-TTT--EEEEEEEEEEEEETTEEEEEEEE-BHHHHHHHH-

Sequence (260 aa):
GSTQENVQIVKDFFAAGRGDKKGLLAVSAEDIEEWIIPGEWPLAGTHRGHAALLAALLQKASEVEIISSYPEEPPEFVAQGEERVLVVGFATGRVKSTNRTFEEDDWVFAITVRKSKVTSIRREYIDTLALLARATNFNATGSTQENVQIVKDFFFAAGRGDKKGLLAVSAEDIEWIIPGEEWPLAGTHRGHAALAALLLQKASEVEIISSYPEPPEFVAQGERVLVVGFATGRVKSTNRTFEDDWVFFAITVRRKSKVTTSIREYIDTLALLARATN

Nearest PDB structures (foldseek):
  3fgy-assembly1_B  TM=9.952E-01  e=6.060E-22  Paraburkholderia xenovorans LB400
  3ec9-assembly1_A  TM=8.601E-01  e=7.152E-09  Burkholderia thailandensis E264
  3dm8-assembly1_A-2  TM=7.774E-01  e=4.020E-07  Rhodopseudomonas palustris
  3hk4-assembly2_D  TM=7.662E-01  e=1.315E-06  Mesorhizobium loti
  7vx2-assembly1_A  TM=7.273E-01  e=4.053E-06  Rhodococcus erythropolis

CATH classification: 3.10.450.50

B-factor: mean 23.12, std 9.96, range [6.3, 59.11]

Radius of gyration: 18.88 Å; Cα contacts (8 Å, |Δi|>4): 628; chains: 2; bounding box: 48×43×42 Å

Solvent-accessible surface area: 12843 Å² total

Organism: Paraburkholderia xenovorans (strain LB400) (NCBI:txid266265)

InterPro domains:
  IPR032710 NTF2-like domain superfamily [SSF54427] (1-129)
  IPR037401 SnoaL-like domain [PF12680] (10-115)